Protein AF-A0A382GYU9-F1 (afdb_monomer)

Radius of gyration: 19.87 Å; Cα contacts (8 Å, |Δi|>4): 147; chains: 1; bounding box: 42×45×61 Å

Organism: NCBI:txid408172

Solvent-accessible surface area (backbone atoms only — not comparable to full-atom values): 10523 Å² total; per-residue (Å²): 134,87,75,78,91,79,77,82,59,95,44,60,69,52,44,54,52,55,45,68,70,45,92,45,65,64,56,27,42,53,53,35,54,54,51,37,52,53,45,49,54,52,48,60,70,45,68,85,66,77,59,75,67,53,58,57,45,48,52,44,40,54,48,32,57,54,49,36,47,73,69,70,46,78,67,99,53,64,49,95,60,89,87,66,54,42,62,66,59,41,58,72,48,42,59,61,31,46,78,70,72,39,40,68,60,50,46,51,52,53,56,76,37,49,39,74,53,68,85,73,88,85,87,65,88,81,79,52,40,32,19,50,34,70,67,59,52,54,24,47,43,53,4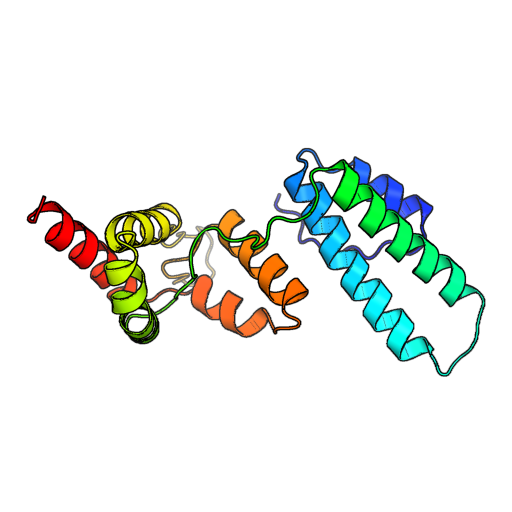2,20,60,73,69,75,44,80,47,66,66,59,49,54,39,37,48,47,24,49,68,70,33,56,53,47,46,54,48,54,52,51,61,58,57,79,75,110

Structure (mmCIF, N/CA/C/O backbone):
data_AF-A0A382GYU9-F1
#
_entry.id   AF-A0A382GYU9-F1
#
loop_
_atom_site.group_PDB
_atom_site.id
_atom_site.type_symbol
_atom_site.label_atom_id
_atom_site.label_alt_id
_atom_site.label_comp_id
_atom_site.label_asym_id
_atom_site.label_entity_id
_atom_site.label_seq_id
_atom_site.pdbx_PDB_ins_code
_atom_site.Cartn_x
_atom_site.Cartn_y
_atom_site.Cartn_z
_atom_site.occupancy
_atom_site.B_iso_or_equiv
_atom_site.auth_seq_id
_atom_site.auth_comp_id
_atom_site.auth_asym_id
_atom_site.auth_atom_id
_atom_site.pdbx_PDB_model_num
ATOM 1 N N . MET A 1 1 ? 14.841 15.258 3.255 1.00 31.06 1 MET A N 1
ATOM 2 C CA . MET A 1 1 ? 14.707 15.435 1.790 1.00 31.06 1 MET A CA 1
ATOM 3 C C . MET A 1 1 ? 14.093 14.170 1.210 1.00 31.06 1 MET A C 1
ATOM 5 O O . MET A 1 1 ? 14.824 13.254 0.847 1.00 31.06 1 MET A O 1
ATOM 9 N N . ASN A 1 2 ? 12.762 14.112 1.160 1.00 33.41 2 ASN A N 1
ATOM 10 C CA . ASN A 1 2 ? 12.044 13.095 0.397 1.00 33.41 2 ASN A CA 1
ATOM 11 C C . ASN A 1 2 ? 12.211 13.447 -1.084 1.00 33.41 2 ASN A C 1
ATOM 13 O O . ASN A 1 2 ? 11.670 14.442 -1.563 1.00 33.41 2 ASN A O 1
ATOM 17 N N . LYS A 1 3 ? 13.054 12.696 -1.797 1.00 36.19 3 LYS A N 1
ATOM 18 C CA . LYS A 1 3 ? 13.158 12.823 -3.251 1.00 36.19 3 LYS A CA 1
ATOM 19 C C . LYS A 1 3 ? 11.889 12.223 -3.845 1.00 36.19 3 LYS A C 1
ATOM 21 O O . LYS A 1 3 ? 11.726 11.010 -3.823 1.00 36.19 3 LYS A O 1
ATOM 26 N N . SER A 1 4 ? 11.015 13.082 -4.363 1.00 41.16 4 SER A N 1
ATOM 27 C CA . SER A 1 4 ? 9.943 12.697 -5.283 1.00 41.16 4 SER A CA 1
ATOM 28 C C . SER A 1 4 ? 10.511 11.767 -6.361 1.00 41.16 4 SER A C 1
ATOM 30 O O . SER A 1 4 ? 11.391 12.166 -7.127 1.00 41.16 4 SER A O 1
ATOM 32 N N . LEU A 1 5 ? 10.046 10.516 -6.372 1.00 41.28 5 LEU A N 1
ATOM 33 C CA . LEU A 1 5 ? 10.458 9.434 -7.270 1.00 41.28 5 LEU A CA 1
ATOM 34 C C . LEU A 1 5 ? 9.883 9.630 -8.682 1.00 41.28 5 LEU A C 1
ATOM 36 O O . LEU A 1 5 ? 9.080 8.845 -9.166 1.00 41.28 5 LEU A O 1
ATOM 40 N N . THR A 1 6 ? 10.301 10.687 -9.368 1.00 38.19 6 THR A N 1
ATOM 41 C CA . THR A 1 6 ? 10.031 10.861 -10.802 1.00 38.19 6 THR A CA 1
ATOM 42 C C . THR A 1 6 ? 11.355 11.035 -11.532 1.00 38.19 6 THR A C 1
ATOM 44 O O . THR A 1 6 ? 11.697 12.127 -11.978 1.00 38.19 6 THR A O 1
ATOM 47 N N . PHE A 1 7 ? 12.142 9.960 -11.599 1.00 43.81 7 PHE A N 1
ATOM 48 C CA . PHE A 1 7 ? 13.308 9.878 -12.476 1.00 43.81 7 PHE A CA 1
ATOM 49 C C . PHE A 1 7 ? 13.192 8.617 -13.329 1.00 43.81 7 PHE A C 1
ATOM 51 O O . PHE A 1 7 ? 13.435 7.516 -12.836 1.00 43.81 7 PHE A O 1
ATOM 58 N N . ILE A 1 8 ? 12.814 8.801 -14.596 1.00 51.53 8 ILE A N 1
ATOM 59 C CA . ILE A 1 8 ? 12.827 7.746 -15.609 1.00 51.53 8 ILE A CA 1
ATOM 60 C C . ILE A 1 8 ? 14.273 7.636 -16.117 1.00 51.53 8 ILE A C 1
ATOM 62 O O . ILE A 1 8 ? 14.803 8.614 -16.652 1.00 51.53 8 ILE A O 1
ATOM 66 N N . PRO A 1 9 ? 14.958 6.497 -15.939 1.00 53.81 9 PRO A N 1
ATOM 67 C CA . PRO A 1 9 ? 16.295 6.310 -16.477 1.00 53.81 9 PRO A CA 1
ATOM 68 C C . PRO A 1 9 ? 16.232 6.185 -18.004 1.00 53.81 9 PRO A C 1
ATOM 70 O O . PRO A 1 9 ? 15.604 5.281 -18.542 1.00 53.81 9 PRO A O 1
ATOM 73 N N . LEU A 1 10 ? 16.932 7.083 -18.702 1.00 63.12 10 LEU A N 1
ATOM 74 C CA . LEU A 1 10 ? 16.979 7.154 -20.171 1.00 63.12 10 LEU A CA 1
ATOM 75 C C . LEU A 1 10 ? 17.699 5.955 -20.830 1.00 63.12 10 LEU A C 1
ATOM 77 O O . LEU A 1 10 ? 17.657 5.814 -22.049 1.00 63.12 10 LEU A O 1
ATOM 81 N N . ASN A 1 11 ? 18.398 5.112 -20.056 1.00 76.19 11 ASN A N 1
ATOM 82 C CA . ASN A 1 11 ? 19.074 3.906 -20.541 1.00 76.19 11 ASN A CA 1
ATOM 83 C C . ASN A 1 11 ? 19.199 2.819 -19.444 1.00 76.19 11 ASN A C 1
ATOM 85 O O . ASN A 1 11 ? 19.117 3.096 -18.245 1.00 76.19 11 ASN A O 1
ATOM 89 N N . LEU A 1 12 ? 19.448 1.569 -19.860 1.00 83.50 12 LEU A N 1
ATOM 90 C CA . LEU A 1 12 ? 19.553 0.397 -18.975 1.00 83.50 12 LEU A CA 1
ATOM 91 C C . LEU A 1 12 ? 20.665 0.513 -17.917 1.00 83.50 12 LEU A C 1
ATOM 93 O O . LEU A 1 12 ? 20.518 -0.001 -16.806 1.00 83.50 12 LEU A O 1
ATOM 97 N N . ALA A 1 13 ? 21.790 1.154 -18.247 1.00 86.69 13 ALA A N 1
ATOM 98 C CA . ALA A 1 13 ? 22.911 1.289 -17.319 1.00 86.69 13 ALA A CA 1
ATOM 99 C C . ALA A 1 13 ? 22.552 2.212 -16.148 1.00 86.69 13 ALA A C 1
ATOM 101 O O . ALA A 1 13 ? 22.817 1.871 -14.992 1.00 86.69 13 ALA A O 1
ATOM 102 N N . ASP A 1 14 ? 21.881 3.326 -16.438 1.00 85.56 14 ASP A N 1
ATOM 103 C CA . ASP A 1 14 ? 21.352 4.224 -15.420 1.00 85.56 14 ASP A CA 1
ATOM 104 C C . ASP A 1 14 ? 20.283 3.522 -14.585 1.00 85.56 14 ASP A C 1
ATOM 106 O O . ASP A 1 14 ? 20.348 3.586 -13.360 1.00 85.56 14 ASP A O 1
ATOM 110 N N . PHE A 1 15 ? 19.368 2.763 -15.197 1.00 87.31 15 PHE A N 1
ATOM 111 C CA . PHE A 1 15 ? 18.333 2.034 -14.453 1.00 87.31 15 PHE A CA 1
ATOM 112 C C . PHE A 1 15 ? 18.925 1.068 -13.415 1.00 87.31 15 PHE A C 1
ATOM 114 O O . PHE A 1 15 ? 18.537 1.075 -12.241 1.00 87.31 15 PHE A O 1
ATOM 121 N N . LYS A 1 16 ? 19.942 0.297 -13.821 1.00 90.38 16 LYS A N 1
ATOM 122 C CA . LYS A 1 16 ? 20.704 -0.590 -12.928 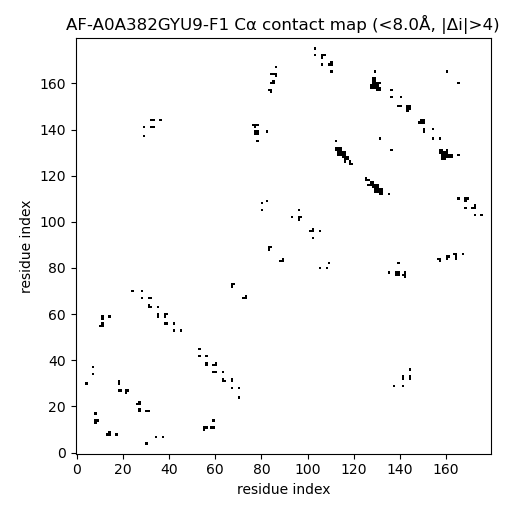1.00 90.38 16 LYS A CA 1
ATOM 123 C C . LYS A 1 16 ? 21.405 0.191 -11.820 1.00 90.38 16 LYS A C 1
ATOM 125 O O . LYS A 1 16 ? 21.315 -0.175 -10.649 1.00 90.38 16 LYS A O 1
ATOM 130 N N . LYS A 1 17 ? 22.084 1.283 -12.181 1.00 89.88 17 LYS A N 1
ATOM 131 C CA . LYS A 1 17 ? 22.814 2.131 -11.235 1.00 89.88 17 LYS A CA 1
ATOM 132 C C . LYS A 1 17 ? 21.876 2.728 -10.189 1.00 89.88 17 LYS A C 1
ATOM 134 O O . LYS A 1 17 ? 22.170 2.621 -9.004 1.00 89.88 17 LYS A O 1
ATOM 139 N N . TYR A 1 18 ? 20.757 3.320 -10.604 1.00 87.94 18 TYR A N 1
ATOM 140 C CA . TYR A 1 18 ? 19.786 3.932 -9.697 1.00 87.94 18 TYR A CA 1
ATOM 141 C C . TYR A 1 18 ? 19.168 2.912 -8.752 1.00 87.94 18 TYR A C 1
ATOM 143 O O . TYR A 1 18 ? 19.122 3.175 -7.552 1.00 87.94 18 TYR A O 1
ATOM 151 N N . THR A 1 19 ? 18.809 1.728 -9.252 1.00 87.44 19 THR A N 1
ATOM 152 C CA . THR A 1 19 ? 18.320 0.627 -8.408 1.00 87.44 19 THR A CA 1
ATOM 153 C C . THR A 1 19 ? 19.289 0.345 -7.254 1.00 87.44 19 THR A C 1
ATOM 155 O O . THR A 1 19 ? 18.882 0.230 -6.105 1.00 87.44 19 THR A O 1
ATOM 158 N N . GLN A 1 20 ? 20.597 0.341 -7.513 1.00 87.62 20 GLN A N 1
ATOM 159 C CA . GLN A 1 20 ? 21.613 0.083 -6.486 1.00 87.62 20 GLN A CA 1
ATOM 160 C C . GLN A 1 20 ? 21.835 1.243 -5.499 1.00 87.62 20 GLN A C 1
ATOM 162 O O . GLN A 1 20 ? 22.486 1.044 -4.475 1.00 87.62 20 GLN A O 1
ATOM 167 N N . THR A 1 21 ? 21.316 2.448 -5.770 1.00 90.88 21 THR A N 1
ATOM 168 C CA . THR A 1 21 ? 21.471 3.602 -4.860 1.00 90.88 21 THR A CA 1
ATOM 169 C C . THR A 1 21 ? 20.506 3.594 -3.676 1.00 90.88 21 THR A C 1
ATOM 171 O O . THR A 1 21 ? 20.761 4.275 -2.680 1.00 90.88 21 THR A O 1
ATOM 174 N N . PHE A 1 22 ? 19.410 2.840 -3.768 1.00 87.88 22 PHE A N 1
ATOM 175 C CA . PHE A 1 22 ? 18.418 2.739 -2.703 1.00 87.88 22 PHE A CA 1
ATOM 176 C C . PHE A 1 22 ? 18.927 1.877 -1.547 1.00 87.88 22 PHE A C 1
ATOM 178 O O . PHE A 1 22 ? 19.625 0.881 -1.755 1.00 87.88 22 PHE A O 1
ATOM 185 N N . ARG A 1 23 ? 18.592 2.279 -0.316 1.00 88.25 23 ARG A N 1
ATOM 186 C CA . ARG A 1 23 ? 19.169 1.701 0.908 1.00 88.25 23 ARG A CA 1
ATOM 187 C C . ARG A 1 23 ? 18.450 0.434 1.335 1.00 88.25 23 ARG A C 1
ATOM 189 O O . ARG A 1 23 ? 19.075 -0.470 1.886 1.00 88.25 23 ARG A O 1
ATOM 196 N N . THR A 1 24 ? 17.142 0.387 1.123 1.00 87.88 24 THR A N 1
ATOM 197 C CA . THR A 1 24 ? 16.297 -0.729 1.536 1.00 87.88 24 THR A CA 1
ATOM 198 C C . THR A 1 24 ? 15.821 -1.528 0.332 1.00 87.88 24 THR A C 1
ATOM 200 O O . THR A 1 24 ? 15.626 -0.995 -0.758 1.00 87.88 24 THR A O 1
ATOM 203 N N . LYS A 1 25 ? 15.569 -2.824 0.546 1.00 89.12 25 LYS A N 1
ATOM 204 C CA . LYS A 1 25 ? 14.972 -3.689 -0.480 1.00 89.12 25 LYS A CA 1
ATOM 205 C C . LYS A 1 25 ? 13.614 -3.166 -0.954 1.00 89.12 25 LYS A C 1
ATOM 207 O O . LYS A 1 25 ? 13.297 -3.300 -2.127 1.00 89.12 25 LYS A O 1
ATOM 212 N N . LEU A 1 26 ? 12.830 -2.573 -0.050 1.00 85.00 26 LEU A N 1
ATOM 213 C CA . LEU A 1 26 ? 11.523 -2.015 -0.384 1.00 85.00 26 LEU A CA 1
ATOM 214 C C . LEU A 1 26 ? 11.658 -0.830 -1.344 1.00 85.00 26 LEU A C 1
ATOM 216 O O . LEU A 1 26 ? 11.023 -0.846 -2.385 1.00 85.00 26 LEU A O 1
ATOM 220 N N . GLU A 1 27 ? 12.536 0.133 -1.055 1.00 87.69 27 GLU A N 1
ATOM 221 C CA . GLU A 1 27 ? 12.794 1.268 -1.957 1.00 87.69 27 GLU A CA 1
ATOM 222 C C . GLU A 1 27 ? 13.296 0.805 -3.337 1.00 87.69 27 GLU A C 1
ATOM 224 O O . GLU A 1 27 ? 12.910 1.355 -4.367 1.00 87.69 27 GLU A O 1
ATOM 229 N N . GLN A 1 28 ? 14.142 -0.233 -3.371 1.00 90.94 28 GLN A N 1
ATOM 230 C CA . GLN A 1 28 ? 14.604 -0.840 -4.624 1.00 90.94 28 GLN A CA 1
ATOM 231 C C . GLN A 1 28 ? 13.436 -1.426 -5.421 1.00 90.94 28 GLN A C 1
ATOM 233 O O . GLN A 1 28 ? 13.315 -1.175 -6.616 1.00 90.94 28 GLN A O 1
ATOM 238 N N . ILE A 1 29 ? 12.567 -2.189 -4.759 1.00 89.81 29 ILE A N 1
ATOM 239 C CA . ILE A 1 29 ? 11.387 -2.792 -5.377 1.00 89.81 29 ILE A CA 1
ATOM 240 C C . ILE A 1 29 ? 10.403 -1.717 -5.853 1.00 89.81 29 ILE A C 1
ATOM 242 O O . ILE A 1 29 ? 9.942 -1.805 -6.987 1.00 89.81 29 ILE A O 1
ATOM 246 N N . GLU A 1 30 ? 10.121 -0.700 -5.035 1.00 89.06 30 GLU A N 1
ATOM 247 C CA . GLU A 1 30 ? 9.257 0.435 -5.385 1.00 89.06 30 GLU A CA 1
ATOM 248 C C . GLU A 1 30 ? 9.733 1.085 -6.690 1.00 89.06 30 GLU A C 1
ATOM 250 O O . GLU A 1 30 ? 8.978 1.197 -7.658 1.00 89.06 30 GLU A O 1
ATOM 255 N N . TYR A 1 31 ? 11.024 1.417 -6.757 1.00 89.81 31 TYR A N 1
ATOM 256 C CA . TYR A 1 31 ? 11.630 1.999 -7.948 1.00 89.81 31 TYR A CA 1
ATOM 257 C C . TYR A 1 31 ? 11.521 1.089 -9.179 1.00 89.81 31 TYR A C 1
ATOM 259 O O . TYR A 1 31 ? 11.169 1.558 -10.266 1.00 89.81 31 TYR A O 1
ATOM 267 N N . LEU A 1 32 ? 11.811 -0.206 -9.024 1.00 91.81 32 LEU A N 1
ATOM 268 C CA . LEU A 1 32 ? 11.760 -1.176 -10.117 1.00 91.81 32 LEU A CA 1
ATOM 269 C C . LEU A 1 32 ? 10.336 -1.377 -10.648 1.00 91.81 32 LEU A C 1
ATOM 271 O O . LEU A 1 32 ? 10.153 -1.409 -11.862 1.00 91.81 32 LEU A O 1
ATOM 275 N N . VAL A 1 33 ? 9.335 -1.494 -9.770 1.00 90.62 33 VAL A N 1
ATOM 276 C CA . VAL A 1 33 ? 7.926 -1.692 -10.153 1.00 90.62 33 VAL A CA 1
ATOM 277 C C . VAL A 1 33 ? 7.392 -0.477 -10.905 1.00 90.62 33 VAL A C 1
ATOM 279 O O . VAL A 1 33 ? 6.808 -0.635 -11.978 1.00 90.62 33 VAL A O 1
ATOM 282 N N . GLU A 1 34 ? 7.636 0.728 -10.390 1.00 89.06 34 GLU A N 1
ATOM 283 C CA . GLU A 1 34 ? 7.162 1.963 -11.020 1.00 89.06 34 GLU A CA 1
ATOM 284 C C . GLU A 1 34 ? 7.788 2.180 -12.399 1.00 89.06 34 GLU A C 1
ATOM 286 O O . GLU A 1 34 ? 7.077 2.418 -13.375 1.00 89.06 34 GLU A O 1
ATOM 291 N N . ASN A 1 35 ? 9.112 2.046 -12.509 1.00 89.12 35 ASN A N 1
ATOM 292 C CA . ASN A 1 35 ? 9.791 2.252 -13.787 1.00 89.12 35 ASN A CA 1
ATOM 293 C C . ASN A 1 35 ? 9.476 1.141 -14.788 1.00 89.12 35 ASN A C 1
ATOM 295 O O . ASN A 1 35 ? 9.362 1.423 -15.979 1.00 89.12 35 ASN A O 1
ATOM 299 N N . LYS A 1 36 ? 9.269 -0.100 -14.329 1.00 90.81 36 LYS A N 1
ATOM 300 C CA . LYS A 1 36 ? 8.802 -1.179 -15.205 1.00 90.81 36 LYS A CA 1
ATOM 301 C C . LYS A 1 36 ? 7.463 -0.822 -15.851 1.00 90.81 36 LYS A C 1
ATOM 303 O O . LYS A 1 36 ? 7.336 -0.992 -17.059 1.00 90.81 36 LYS A O 1
ATOM 308 N N . LEU A 1 37 ? 6.504 -0.289 -15.085 1.00 89.38 37 LEU A N 1
ATOM 309 C CA . LEU A 1 37 ? 5.206 0.132 -15.625 1.00 89.38 37 LEU A CA 1
ATOM 310 C C . LEU A 1 37 ? 5.360 1.239 -16.678 1.00 89.38 37 LEU A C 1
ATOM 312 O O . LEU A 1 37 ? 4.756 1.157 -17.744 1.00 89.38 37 LEU A O 1
ATOM 316 N N . VAL A 1 38 ? 6.181 2.257 -16.403 1.00 87.88 38 VAL A N 1
ATOM 317 C CA . VAL A 1 38 ? 6.450 3.346 -17.360 1.00 87.88 38 VAL A CA 1
ATOM 318 C C . VAL A 1 38 ? 7.006 2.785 -18.670 1.00 87.88 38 VAL A C 1
ATOM 320 O O . VAL A 1 38 ? 6.463 3.067 -19.736 1.00 87.88 38 VAL A O 1
ATOM 323 N N . VAL A 1 39 ? 8.034 1.936 -18.588 1.00 88.25 39 VAL A N 1
ATOM 324 C CA . VAL A 1 39 ? 8.664 1.317 -19.764 1.00 88.25 39 VAL A CA 1
ATOM 325 C C . VAL A 1 39 ? 7.675 0.432 -20.528 1.00 88.25 39 VAL A C 1
ATOM 327 O O . VAL A 1 39 ? 7.662 0.443 -21.757 1.00 88.25 39 VAL A O 1
ATOM 330 N N . GLN A 1 40 ? 6.817 -0.313 -19.826 1.00 88.00 40 GLN A N 1
ATOM 331 C CA . GLN A 1 40 ? 5.765 -1.116 -20.452 1.00 88.00 40 GLN A CA 1
ATOM 332 C C . GLN A 1 40 ? 4.762 -0.236 -21.208 1.00 88.00 40 GLN A C 1
ATOM 334 O O . GLN A 1 40 ? 4.488 -0.514 -22.372 1.00 88.00 40 GLN A O 1
ATOM 339 N N . ASN A 1 41 ? 4.284 0.854 -20.605 1.00 86.56 41 ASN A N 1
ATOM 340 C CA . ASN A 1 41 ? 3.370 1.793 -21.262 1.00 86.56 41 ASN A CA 1
ATOM 341 C C . ASN A 1 41 ? 4.001 2.428 -22.513 1.00 86.56 41 ASN A C 1
ATOM 343 O O . ASN A 1 41 ? 3.347 2.530 -23.552 1.00 86.56 41 ASN A O 1
ATOM 347 N N . GLU A 1 42 ? 5.278 2.815 -22.444 1.00 85.50 42 GLU A N 1
ATOM 348 C CA . GLU A 1 42 ? 6.018 3.331 -23.602 1.00 85.50 42 GLU A CA 1
ATOM 349 C C . GLU A 1 42 ? 6.166 2.274 -24.706 1.00 85.50 42 GLU A C 1
ATOM 351 O O . GLU A 1 42 ? 5.936 2.570 -25.881 1.00 85.50 42 GLU A O 1
ATOM 356 N N . LEU A 1 43 ? 6.484 1.024 -24.348 1.00 85.19 43 LEU A N 1
ATOM 357 C CA . LEU A 1 43 ? 6.524 -0.096 -25.291 1.00 85.19 43 LEU A CA 1
ATOM 358 C C . LEU A 1 43 ? 5.181 -0.285 -26.000 1.00 85.19 43 LEU A C 1
ATOM 360 O O . LEU A 1 43 ? 5.164 -0.510 -27.211 1.00 85.19 43 LEU A O 1
ATOM 364 N N . GLU A 1 44 ? 4.062 -0.182 -25.280 1.00 84.38 44 GLU A N 1
ATOM 365 C CA . GLU A 1 44 ? 2.727 -0.305 -25.866 1.00 84.38 44 GLU A CA 1
ATOM 366 C C . GLU A 1 44 ? 2.413 0.809 -26.861 1.00 84.38 44 GLU A C 1
ATOM 368 O O . GLU A 1 44 ? 1.910 0.524 -27.950 1.00 84.38 44 GLU A O 1
ATOM 373 N N . GLN A 1 45 ? 2.769 2.052 -26.535 1.00 80.31 45 GLN A N 1
ATOM 374 C CA . GLN A 1 45 ? 2.620 3.191 -27.446 1.00 80.31 45 GLN A CA 1
ATOM 375 C C . GLN A 1 45 ? 3.510 3.043 -28.693 1.00 80.31 45 GLN A C 1
ATOM 377 O O . GLN A 1 45 ? 3.093 3.366 -29.808 1.00 80.31 45 GLN A O 1
ATOM 382 N N . ASN A 1 46 ? 4.708 2.473 -28.530 1.00 76.69 46 ASN A N 1
ATOM 383 C CA . ASN A 1 46 ? 5.692 2.283 -29.596 1.00 76.69 46 ASN A CA 1
ATOM 384 C C . ASN A 1 46 ? 5.457 1.033 -30.467 1.00 76.69 46 ASN A C 1
ATOM 386 O O . ASN A 1 46 ? 6.188 0.841 -31.449 1.00 76.69 46 ASN A O 1
ATOM 390 N N . LYS A 1 47 ? 4.441 0.197 -30.179 1.00 67.38 47 LYS A N 1
ATOM 391 C CA . LYS A 1 47 ? 4.098 -1.009 -30.973 1.00 67.38 47 LYS A CA 1
ATOM 392 C C . LYS A 1 47 ? 3.913 -0.712 -32.471 1.00 67.38 47 LYS A C 1
ATOM 394 O O . LYS A 1 47 ? 4.151 -1.590 -33.294 1.00 67.38 47 LYS A O 1
ATOM 399 N N . ASN A 1 48 ? 3.575 0.528 -32.831 1.00 61.34 48 ASN A N 1
ATOM 400 C CA . ASN A 1 48 ? 3.338 0.952 -34.215 1.00 61.34 48 ASN A CA 1
ATOM 401 C C . ASN A 1 48 ? 4.573 1.531 -34.940 1.00 61.34 48 ASN A C 1
ATOM 403 O O . ASN A 1 48 ? 4.461 1.890 -36.109 1.00 61.34 48 ASN A O 1
ATOM 407 N N . ILE A 1 49 ? 5.730 1.661 -34.273 1.00 61.50 49 ILE A N 1
ATOM 408 C CA . ILE A 1 49 ? 6.872 2.460 -34.773 1.00 61.50 49 ILE A CA 1
ATOM 409 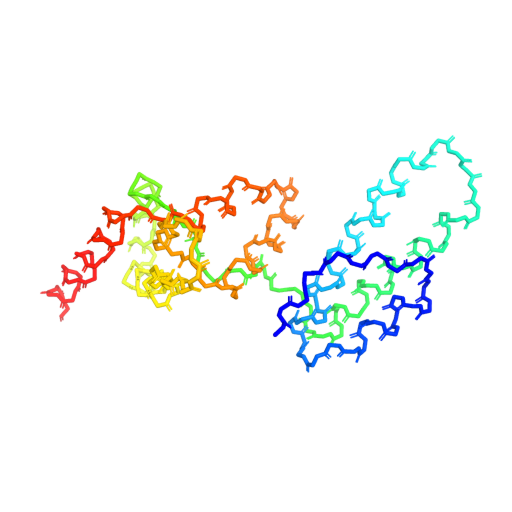C C . ILE A 1 49 ? 8.117 1.601 -35.085 1.00 61.50 49 ILE A C 1
ATOM 411 O O . ILE A 1 49 ? 8.976 2.037 -35.843 1.00 61.50 49 ILE A O 1
ATOM 415 N N . GLY A 1 50 ? 8.193 0.358 -34.585 1.00 51.66 50 GLY A N 1
ATOM 416 C CA . GLY A 1 50 ? 9.157 -0.668 -35.022 1.00 51.66 50 GLY A CA 1
ATOM 417 C C . GLY A 1 50 ? 10.629 -0.224 -35.058 1.00 51.66 50 GLY A C 1
ATOM 418 O O . GLY A 1 50 ? 11.185 -0.028 -36.135 1.00 51.66 50 GLY A O 1
ATOM 419 N N . GLY A 1 51 ? 11.286 -0.094 -33.898 1.00 60.12 51 GLY A N 1
ATOM 420 C CA . GLY A 1 51 ? 12.698 0.315 -33.823 1.00 60.12 51 GLY A CA 1
ATOM 421 C C . GLY A 1 51 ? 13.502 -0.337 -32.690 1.00 60.12 51 GLY A C 1
ATOM 422 O O . GLY A 1 51 ? 12.938 -0.897 -31.752 1.00 60.12 51 GLY A O 1
ATOM 423 N N . ASN A 1 52 ? 14.838 -0.220 -32.763 1.00 61.50 52 ASN A N 1
ATOM 424 C CA . ASN A 1 52 ? 15.815 -0.796 -31.816 1.00 61.50 52 ASN A CA 1
ATOM 425 C C . ASN A 1 52 ? 15.610 -0.375 -30.348 1.00 61.50 52 ASN A C 1
ATOM 427 O O . ASN A 1 52 ? 16.011 -1.103 -29.442 1.00 61.50 52 ASN A O 1
ATOM 431 N N . ASN A 1 53 ? 14.961 0.765 -30.099 1.00 67.88 53 ASN A N 1
ATOM 432 C CA . ASN A 1 53 ? 14.653 1.236 -28.745 1.00 67.88 53 ASN A CA 1
ATOM 433 C C . ASN A 1 53 ? 13.741 0.260 -27.983 1.00 67.88 53 ASN A C 1
ATOM 435 O O . ASN A 1 53 ? 13.877 0.125 -26.769 1.00 67.88 53 ASN A O 1
ATOM 439 N N . ASN A 1 54 ? 12.890 -0.492 -28.691 1.00 76.50 54 ASN A N 1
ATOM 440 C CA . ASN A 1 54 ? 12.015 -1.486 -28.070 1.00 76.50 54 ASN A CA 1
ATOM 441 C C . ASN A 1 54 ? 12.815 -2.653 -27.468 1.00 76.50 54 ASN A C 1
ATOM 443 O O . ASN A 1 54 ? 12.430 -3.173 -26.428 1.00 76.50 54 ASN A O 1
ATOM 447 N N . ALA A 1 55 ? 13.945 -3.044 -28.072 1.00 82.06 55 ALA A N 1
ATOM 448 C CA . ALA A 1 55 ? 14.790 -4.114 -27.536 1.00 82.06 55 ALA A CA 1
ATOM 449 C C . ALA A 1 55 ? 15.420 -3.716 -26.190 1.00 82.06 55 ALA A C 1
ATOM 451 O O . ALA A 1 55 ? 15.356 -4.478 -25.232 1.00 82.06 55 ALA A O 1
ATOM 452 N N . LEU A 1 56 ? 15.944 -2.489 -26.087 1.00 83.00 56 LEU A N 1
ATOM 453 C CA . LEU A 1 56 ? 16.500 -1.964 -24.834 1.00 83.00 56 LEU A CA 1
ATOM 454 C C . LEU A 1 56 ? 15.436 -1.824 -23.737 1.00 83.00 56 LEU A C 1
ATOM 456 O O . LEU A 1 56 ? 15.698 -2.138 -22.579 1.00 83.00 56 LEU A O 1
ATOM 460 N N . MET A 1 57 ? 14.231 -1.378 -24.094 1.00 85.31 57 MET A N 1
ATOM 461 C CA . MET A 1 57 ? 13.105 -1.294 -23.160 1.00 85.31 57 MET A CA 1
ATOM 462 C C . MET A 1 57 ? 12.683 -2.679 -22.647 1.00 85.31 57 MET A C 1
ATOM 464 O O . MET A 1 57 ? 12.444 -2.838 -21.452 1.00 85.31 57 MET A O 1
ATOM 468 N N . LEU A 1 58 ? 12.655 -3.700 -23.511 1.00 88.38 58 LEU A N 1
ATOM 469 C CA . LEU A 1 58 ? 12.406 -5.084 -23.092 1.00 88.38 58 LEU A CA 1
ATOM 470 C C . LEU A 1 58 ? 13.491 -5.586 -22.126 1.00 88.38 58 LEU A C 1
ATOM 472 O O . LEU A 1 58 ? 13.158 -6.143 -21.084 1.00 88.38 58 LEU A O 1
ATOM 476 N N . GLU A 1 59 ? 14.769 -5.297 -22.390 1.00 90.62 59 GLU A N 1
ATOM 477 C CA . GLU A 1 59 ? 15.858 -5.633 -21.459 1.00 90.62 59 GLU A CA 1
ATOM 478 C C . GLU A 1 59 ? 15.712 -4.939 -20.091 1.00 90.62 59 GLU A C 1
ATOM 480 O O . GLU A 1 59 ? 16.091 -5.504 -19.060 1.00 90.62 59 GLU A O 1
ATOM 485 N N . MET A 1 60 ? 15.170 -3.716 -20.051 1.00 90.94 60 MET A N 1
ATOM 486 C CA . MET A 1 60 ? 14.870 -3.020 -18.795 1.00 90.94 60 MET A CA 1
ATOM 487 C C . MET A 1 60 ? 13.747 -3.718 -18.023 1.00 90.94 60 MET A C 1
ATOM 489 O O . MET A 1 60 ? 13.876 -3.899 -16.811 1.00 90.94 60 MET A O 1
ATOM 493 N N . VAL A 1 61 ? 12.684 -4.150 -18.708 1.00 91.75 61 VAL A N 1
ATOM 494 C CA . VAL A 1 61 ? 11.601 -4.937 -18.097 1.00 91.75 61 VAL A CA 1
ATOM 495 C C . VAL A 1 61 ? 12.153 -6.245 -17.526 1.00 91.75 61 VAL A C 1
ATOM 497 O O . VAL A 1 61 ? 11.958 -6.512 -16.338 1.00 91.75 61 VAL A O 1
ATOM 500 N N . ASP A 1 62 ? 12.930 -6.993 -18.312 1.00 93.44 62 ASP A N 1
ATOM 501 C CA . ASP A 1 62 ? 13.550 -8.252 -17.883 1.00 93.44 62 ASP A CA 1
ATOM 502 C C . ASP A 1 62 ? 14.476 -8.055 -16.677 1.00 93.44 62 ASP A C 1
ATOM 504 O O . ASP A 1 62 ? 14.486 -8.858 -15.737 1.00 93.44 62 ASP A O 1
ATOM 508 N N . TYR A 1 63 ? 15.270 -6.979 -16.673 1.00 93.75 63 TYR A N 1
ATOM 509 C CA . TYR A 1 63 ? 16.107 -6.633 -15.529 1.00 93.75 63 TYR A CA 1
ATOM 510 C C . TYR A 1 63 ? 15.262 -6.386 -14.275 1.00 93.75 63 TYR A C 1
ATOM 512 O O . TYR A 1 63 ? 15.560 -6.965 -13.228 1.00 93.75 63 TYR A O 1
ATOM 520 N N . ALA A 1 64 ? 14.207 -5.573 -14.380 1.00 92.81 64 ALA A N 1
ATOM 521 C CA . ALA A 1 64 ? 13.354 -5.247 -13.244 1.00 92.81 64 ALA A CA 1
ATOM 522 C C . ALA A 1 64 ? 12.691 -6.492 -12.650 1.00 92.81 64 ALA A C 1
ATOM 524 O O . ALA A 1 64 ? 12.717 -6.680 -11.435 1.00 92.81 64 ALA A O 1
ATOM 525 N N . GLU A 1 65 ? 12.151 -7.380 -13.484 1.00 92.88 65 GLU A N 1
ATOM 526 C CA . GLU A 1 65 ? 11.498 -8.609 -13.022 1.00 92.88 65 GLU A CA 1
ATOM 527 C C . GLU A 1 65 ? 12.466 -9.555 -12.314 1.00 92.88 65 GLU A C 1
ATOM 529 O O . GLU A 1 65 ? 12.165 -10.074 -11.232 1.00 92.88 65 GLU A O 1
ATOM 534 N N . ASN A 1 66 ? 13.657 -9.735 -12.885 1.00 93.88 66 ASN A N 1
ATOM 535 C CA . ASN A 1 66 ? 14.692 -10.561 -12.279 1.00 93.88 66 ASN A CA 1
ATOM 536 C C . ASN A 1 66 ? 15.179 -9.981 -10.950 1.00 93.88 66 ASN A C 1
ATOM 538 O O . ASN A 1 66 ? 15.389 -10.729 -9.993 1.00 93.88 66 ASN A O 1
ATOM 542 N N . GLU A 1 67 ? 15.364 -8.666 -10.873 1.00 94.12 67 GLU A N 1
ATOM 543 C CA . GLU A 1 67 ? 15.876 -8.025 -9.667 1.00 94.12 67 GLU A CA 1
ATOM 544 C C . GLU A 1 67 ? 14.819 -7.989 -8.554 1.00 94.12 67 GLU A C 1
ATOM 546 O O . GLU A 1 67 ? 15.131 -8.362 -7.424 1.00 94.12 67 GLU A O 1
ATOM 551 N N . ILE A 1 68 ? 13.548 -7.706 -8.871 1.00 92.31 68 ILE A N 1
ATOM 552 C CA . ILE A 1 68 ? 12.428 -7.850 -7.922 1.00 92.31 68 ILE A CA 1
ATOM 553 C C . ILE A 1 68 ? 12.404 -9.273 -7.351 1.00 92.31 68 ILE A C 1
ATOM 555 O O . ILE A 1 68 ? 12.328 -9.454 -6.134 1.00 92.31 68 ILE A O 1
ATOM 559 N N . LYS A 1 69 ? 12.539 -10.300 -8.202 1.00 91.81 69 LYS A N 1
ATOM 560 C CA . LYS A 1 69 ? 12.574 -11.702 -7.759 1.00 91.81 69 LYS A CA 1
ATOM 561 C C . LYS A 1 69 ? 13.735 -11.982 -6.798 1.00 91.81 69 LYS A C 1
ATOM 563 O O . LYS A 1 69 ? 13.529 -12.651 -5.787 1.00 91.81 69 LYS A O 1
ATOM 568 N N . LYS A 1 70 ? 14.935 -11.453 -7.063 1.00 92.62 70 LYS A N 1
ATOM 569 C CA . LYS A 1 70 ? 16.100 -11.598 -6.165 1.00 92.62 70 LYS A CA 1
ATOM 570 C C . LYS A 1 70 ? 15.913 -10.891 -4.826 1.00 92.62 70 LYS A C 1
ATOM 572 O O . LYS A 1 70 ? 16.406 -11.373 -3.808 1.00 92.62 70 LYS A O 1
ATOM 577 N N . LEU A 1 71 ? 15.211 -9.761 -4.816 1.00 91.25 71 LEU A N 1
ATOM 578 C CA . LEU A 1 71 ? 14.981 -8.966 -3.609 1.00 91.25 71 LEU A CA 1
ATOM 579 C C . LEU A 1 71 ? 13.949 -9.587 -2.654 1.00 91.25 71 LEU A C 1
ATOM 581 O O . LEU A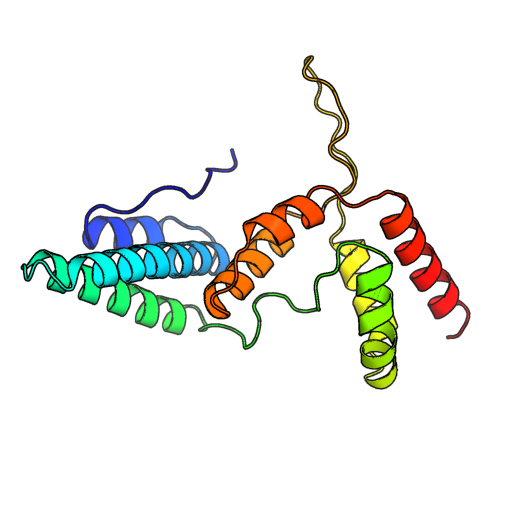 1 71 ? 13.791 -9.096 -1.536 1.00 91.25 71 LEU A O 1
ATOM 585 N N . GLY A 1 72 ? 13.336 -10.709 -3.035 1.00 86.06 72 GLY A N 1
ATOM 586 C CA . GLY A 1 72 ? 12.318 -11.414 -2.254 1.00 86.06 72 GLY A CA 1
ATOM 587 C C . GLY A 1 72 ? 11.002 -11.595 -3.005 1.00 86.06 72 GLY A C 1
ATOM 588 O O . GLY A 1 72 ? 10.067 -12.162 -2.449 1.00 86.06 72 GLY A O 1
ATOM 589 N N . GLY A 1 73 ? 10.936 -11.155 -4.264 1.00 77.38 73 GLY A N 1
ATOM 590 C CA . GLY A 1 73 ? 9.718 -11.184 -5.058 1.00 77.38 73 GLY A CA 1
ATOM 591 C C . GLY A 1 73 ? 8.689 -10.170 -4.572 1.00 77.38 73 GLY A C 1
ATOM 592 O O . GLY A 1 73 ? 8.970 -9.307 -3.740 1.00 77.38 73 GLY A O 1
ATOM 593 N N . LYS A 1 74 ? 7.485 -10.286 -5.127 1.00 72.56 74 LYS A N 1
ATOM 594 C CA . LYS A 1 74 ? 6.319 -9.544 -4.662 1.00 72.56 74 LYS A CA 1
ATOM 595 C C . LYS A 1 74 ? 5.503 -10.414 -3.699 1.00 72.56 74 LYS A C 1
ATOM 597 O O . LYS A 1 74 ? 5.346 -11.607 -3.978 1.00 72.56 74 LYS A O 1
ATOM 602 N N . PRO A 1 75 ? 5.001 -9.863 -2.585 1.00 65.75 75 PRO A N 1
ATOM 603 C CA . PRO A 1 75 ? 3.928 -10.510 -1.838 1.00 65.75 75 PRO A CA 1
ATOM 604 C C . PRO A 1 75 ? 2.656 -10.585 -2.704 1.00 65.75 75 PRO A C 1
ATOM 606 O O . PRO A 1 75 ? 2.560 -9.910 -3.723 1.00 65.75 75 PRO A O 1
ATOM 609 N N . GLU A 1 76 ? 1.669 -11.392 -2.301 1.00 78.75 76 GLU A N 1
ATOM 610 C CA . GLU A 1 76 ? 0.347 -11.424 -2.962 1.00 78.75 76 GLU A CA 1
ATOM 611 C C . GLU A 1 76 ? -0.346 -10.048 -2.937 1.00 78.75 76 GLU A C 1
ATOM 613 O O . GLU A 1 76 ? -1.118 -9.718 -3.831 1.00 78.75 76 GLU A O 1
ATOM 618 N N . LYS A 1 77 ? -0.033 -9.246 -1.914 1.00 82.12 77 LYS A N 1
ATOM 619 C CA . LYS A 1 77 ? -0.451 -7.855 -1.738 1.00 82.12 77 LYS A CA 1
ATOM 620 C C . LYS A 1 77 ? 0.648 -7.063 -1.038 1.00 82.12 77 LYS A C 1
ATOM 622 O O . LYS A 1 77 ? 1.262 -7.564 -0.089 1.00 82.12 77 LYS A O 1
ATOM 627 N N . TRP A 1 78 ? 0.908 -5.843 -1.493 1.00 88.25 78 TRP A N 1
ATOM 628 C CA . TRP A 1 78 ? 1.907 -4.951 -0.900 1.00 88.25 78 TRP A CA 1
ATOM 629 C C . TRP A 1 78 ? 1.435 -4.397 0.439 1.00 88.25 78 TRP A C 1
ATOM 631 O O . TRP A 1 78 ? 2.248 -4.247 1.358 1.00 88.25 78 TRP A O 1
ATOM 641 N N . ILE A 1 79 ? 0.135 -4.129 0.558 1.00 89.62 79 ILE A N 1
ATOM 642 C CA . ILE A 1 79 ? -0.538 -3.714 1.782 1.00 89.62 79 ILE A CA 1
ATOM 643 C C . ILE A 1 79 ? -1.087 -4.917 2.552 1.00 89.62 79 ILE A C 1
ATOM 645 O O . ILE A 1 79 ? -1.711 -5.829 2.010 1.00 89.62 79 ILE A O 1
ATOM 649 N N . GLU A 1 80 ? -0.872 -4.931 3.862 1.00 89.38 80 GLU A N 1
ATOM 650 C CA . GLU A 1 80 ? -1.250 -6.074 4.697 1.00 89.38 80 GLU A CA 1
ATOM 651 C C . GLU A 1 80 ? -2.766 -6.197 4.893 1.00 89.38 80 GLU A C 1
ATOM 653 O O . GLU A 1 80 ? -3.311 -7.303 4.974 1.00 89.38 80 GLU A O 1
ATOM 658 N N . TYR A 1 81 ? -3.458 -5.064 4.926 1.00 93.19 81 TYR A N 1
ATOM 659 C CA . TYR A 1 81 ? -4.882 -4.975 5.196 1.00 93.19 81 TYR A CA 1
ATOM 660 C C . TYR A 1 81 ? -5.587 -4.087 4.174 1.00 93.19 81 TYR A C 1
ATOM 662 O O . TYR A 1 81 ? -4.959 -3.192 3.613 1.00 93.19 81 TYR A O 1
ATOM 670 N N . PRO A 1 82 ? -6.894 -4.296 3.932 1.00 92.56 82 PRO A N 1
ATOM 671 C CA . PRO A 1 82 ? -7.648 -3.409 3.062 1.00 92.56 82 PRO A CA 1
ATOM 672 C C . PRO A 1 82 ? -7.558 -1.960 3.556 1.00 92.56 82 PRO A C 1
ATOM 674 O O . PRO A 1 82 ? -7.951 -1.664 4.686 1.00 92.56 82 PRO A O 1
ATOM 677 N N . LEU A 1 83 ? -7.068 -1.059 2.705 1.00 95.00 83 LEU A N 1
ATOM 678 C CA . LEU A 1 83 ? -7.082 0.375 2.981 1.00 95.00 83 LEU A CA 1
ATOM 679 C C . LEU A 1 83 ? -8.490 0.920 2.743 1.00 95.00 83 LEU A C 1
ATOM 681 O O . LEU A 1 83 ? -9.106 0.611 1.717 1.00 95.00 83 LEU A O 1
ATOM 685 N N . VAL A 1 84 ? -9.005 1.689 3.695 1.00 95.56 84 VAL A N 1
ATOM 686 C CA . VAL A 1 84 ? -10.291 2.395 3.611 1.00 95.56 84 VAL A CA 1
ATOM 687 C C . VAL A 1 84 ? -10.089 3.803 4.141 1.00 95.56 84 VAL A C 1
ATOM 689 O O . VAL A 1 84 ? -9.291 3.995 5.048 1.00 95.56 84 VAL A O 1
ATOM 692 N N . THR A 1 85 ? -10.782 4.776 3.567 1.00 94.81 85 THR A N 1
ATOM 693 C CA . THR A 1 85 ? -10.557 6.203 3.853 1.00 94.81 85 THR A CA 1
ATOM 694 C C . THR A 1 85 ? -11.776 6.881 4.471 1.00 94.81 85 THR A C 1
ATOM 696 O O . THR A 1 85 ? -11.713 8.042 4.854 1.00 94.81 85 THR A O 1
ATOM 699 N N . ASN A 1 86 ? -12.893 6.158 4.581 1.00 94.94 86 ASN A N 1
ATOM 700 C CA . ASN A 1 86 ? -14.159 6.676 5.075 1.00 94.94 86 ASN A CA 1
ATOM 701 C C . ASN A 1 86 ? -14.977 5.587 5.796 1.00 94.94 86 ASN A C 1
ATOM 703 O O . ASN A 1 86 ? -14.744 4.380 5.662 1.00 94.94 86 ASN A O 1
ATOM 707 N N . VAL A 1 87 ? -15.981 6.029 6.557 1.00 96.44 87 VAL A N 1
ATOM 708 C CA . VAL A 1 87 ? -16.857 5.158 7.361 1.00 96.44 87 VAL A CA 1
ATOM 709 C C . VAL A 1 87 ? -17.705 4.220 6.496 1.00 96.44 87 VAL A C 1
ATOM 711 O O . VAL A 1 87 ? -18.015 3.105 6.922 1.00 96.44 87 VAL A O 1
ATOM 714 N N . HIS A 1 88 ? -18.101 4.647 5.295 1.00 95.44 88 HIS A N 1
ATOM 715 C CA . HIS A 1 88 ? -18.916 3.824 4.405 1.00 95.44 88 HIS A CA 1
ATOM 716 C C . HIS A 1 88 ? -18.147 2.571 3.971 1.00 95.44 88 HIS A C 1
ATOM 718 O O . HIS A 1 88 ? -18.590 1.455 4.254 1.00 95.44 88 HIS A O 1
ATOM 724 N N . ASP A 1 89 ? -16.958 2.745 3.397 1.00 94.94 89 ASP A N 1
ATOM 725 C CA . ASP A 1 89 ? -16.110 1.647 2.928 1.00 94.94 89 ASP A CA 1
ATOM 726 C C . ASP A 1 89 ? -15.626 0.759 4.072 1.00 94.94 89 ASP A C 1
ATOM 728 O O . ASP A 1 89 ? -15.522 -0.465 3.922 1.00 94.94 89 ASP A O 1
ATOM 732 N N . PHE A 1 90 ? -15.377 1.354 5.244 1.00 96.75 90 PHE A N 1
ATOM 733 C CA . PHE A 1 90 ? -15.103 0.592 6.454 1.00 96.75 90 PHE A CA 1
ATOM 734 C C . PHE A 1 90 ? -16.249 -0.376 6.766 1.00 96.75 90 PHE A C 1
ATOM 736 O O . PHE A 1 90 ? -16.016 -1.576 6.911 1.00 96.75 90 PHE A O 1
ATOM 743 N N . ASN A 1 91 ? -17.491 0.115 6.819 1.00 95.25 91 ASN A N 1
ATOM 744 C CA . ASN A 1 91 ? -18.657 -0.711 7.138 1.00 95.25 91 ASN A CA 1
ATOM 745 C C . ASN A 1 91 ? -18.941 -1.776 6.073 1.00 95.25 91 ASN A C 1
ATOM 747 O O . ASN A 1 91 ? -19.346 -2.880 6.431 1.00 95.25 91 ASN A O 1
ATOM 751 N N . VAL A 1 92 ? -18.677 -1.488 4.793 1.00 96.38 92 VAL A N 1
ATOM 752 C CA . VAL A 1 92 ? -18.795 -2.477 3.706 1.00 96.38 92 VAL A CA 1
ATOM 753 C C . VAL A 1 92 ? -17.887 -3.685 3.953 1.00 96.38 92 VAL A C 1
ATOM 755 O O . VAL A 1 92 ? -18.296 -4.822 3.725 1.00 96.38 92 VAL A O 1
ATOM 758 N N . ARG A 1 93 ? -16.660 -3.465 4.441 1.00 95.00 93 ARG A N 1
ATOM 759 C CA . ARG A 1 93 ? -15.687 -4.544 4.693 1.00 95.00 93 ARG A CA 1
ATOM 760 C C . ARG A 1 93 ? -15.738 -5.111 6.109 1.00 95.00 93 ARG A C 1
ATOM 762 O O . ARG A 1 93 ? -15.223 -6.204 6.342 1.00 95.00 93 ARG A O 1
ATOM 769 N N . LYS A 1 94 ? -16.354 -4.392 7.047 1.00 94.50 94 LYS A N 1
ATOM 770 C CA . LYS A 1 94 ? -16.387 -4.724 8.474 1.00 94.50 94 LYS A CA 1
ATOM 771 C C . LYS A 1 94 ? -16.851 -6.149 8.744 1.00 94.50 94 LYS A C 1
ATOM 773 O O . LYS A 1 94 ? -16.186 -6.849 9.502 1.00 94.50 94 LYS A O 1
ATOM 778 N N . GLU A 1 95 ? -17.959 -6.571 8.138 1.00 92.56 95 GLU A N 1
ATOM 779 C CA . GLU A 1 95 ? -18.515 -7.904 8.398 1.00 92.56 95 GLU A CA 1
ATOM 780 C C . GLU A 1 95 ? -17.576 -9.010 7.900 1.00 92.56 95 GLU A C 1
ATOM 782 O O . GLU A 1 95 ? -17.291 -9.928 8.658 1.00 92.56 95 GLU A O 1
ATOM 787 N N . SER A 1 96 ? -16.955 -8.860 6.722 1.00 93.81 96 SER A N 1
ATOM 788 C CA . SER A 1 96 ? -15.932 -9.812 6.242 1.00 93.81 96 SER A CA 1
ATOM 789 C C . SER A 1 96 ? -14.758 -9.919 7.217 1.00 93.81 96 SER A C 1
ATOM 791 O O . SER A 1 96 ? -14.329 -11.009 7.582 1.00 93.81 96 SER A O 1
ATOM 793 N N . MET A 1 97 ? -14.257 -8.780 7.698 1.00 94.69 97 MET A N 1
ATOM 794 C CA . MET A 1 97 ? -13.130 -8.753 8.634 1.00 94.69 97 MET A CA 1
ATOM 795 C C . MET A 1 97 ? -13.498 -9.334 10.003 1.00 94.69 97 MET A C 1
ATOM 797 O O . MET A 1 97 ? -12.642 -9.884 10.699 1.00 94.69 97 MET A O 1
ATOM 801 N N . LYS A 1 98 ? -14.768 -9.223 10.399 1.00 92.19 98 LYS A N 1
ATOM 802 C CA . LYS A 1 98 ? -15.307 -9.838 11.611 1.00 92.19 98 LYS A CA 1
ATOM 803 C C . LYS A 1 98 ? -15.432 -11.351 11.461 1.00 92.19 98 LYS A C 1
ATOM 805 O O . LYS A 1 98 ? -14.987 -12.061 12.359 1.00 92.19 98 LYS A O 1
ATOM 810 N N . ASP A 1 99 ? -15.970 -11.825 10.342 1.00 93.50 99 ASP A N 1
ATOM 811 C CA . ASP A 1 99 ? -16.119 -13.251 10.036 1.00 93.50 9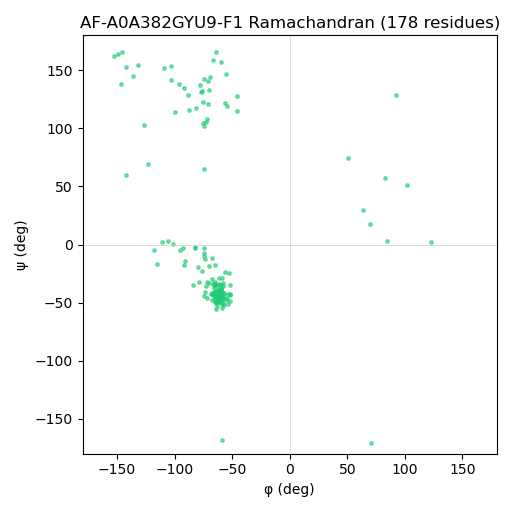9 ASP A CA 1
ATOM 812 C C . ASP A 1 99 ? -14.756 -13.957 9.957 1.00 93.50 99 ASP A C 1
ATOM 814 O O . ASP A 1 99 ? -14.606 -15.089 10.414 1.00 93.50 99 ASP A O 1
ATOM 818 N N . GLU A 1 100 ? -13.730 -13.257 9.467 1.00 93.81 100 GLU A N 1
ATOM 819 C CA . GLU A 1 100 ? -12.337 -13.722 9.469 1.00 93.81 100 GLU A CA 1
ATOM 820 C C . GLU A 1 100 ? -11.665 -13.672 10.855 1.00 93.81 100 GLU A C 1
ATOM 822 O O . GLU A 1 100 ? -10.534 -14.133 11.005 1.00 93.81 100 GLU A O 1
ATOM 827 N N . GLY A 1 101 ? -12.311 -13.096 11.875 1.00 93.31 101 GLY A N 1
ATOM 828 C CA . GLY A 1 101 ? -11.728 -12.909 13.209 1.00 93.31 101 GLY A CA 1
ATOM 829 C C . GLY A 1 101 ? -10.608 -11.860 13.262 1.00 93.31 101 GLY A C 1
ATOM 830 O O . GLY A 1 101 ? -9.839 -11.826 14.220 1.00 93.31 101 GLY A O 1
ATOM 831 N N . ARG A 1 102 ? -10.506 -10.992 12.248 1.00 95.06 102 ARG A N 1
ATOM 832 C CA . ARG A 1 102 ? -9.405 -10.028 12.055 1.00 95.06 102 ARG A CA 1
ATOM 833 C C . ARG A 1 102 ? -9.813 -8.572 12.247 1.00 95.06 102 ARG A C 1
ATOM 835 O O . ARG A 1 102 ? -8.979 -7.683 12.101 1.00 95.06 102 ARG A O 1
ATOM 842 N N . LEU A 1 103 ? -11.073 -8.302 12.597 1.00 95.31 103 LEU A N 1
ATOM 843 C CA . LEU A 1 103 ? -11.602 -6.940 12.729 1.00 95.31 103 LEU A CA 1
ATOM 844 C C . LEU A 1 103 ? -10.770 -6.070 13.682 1.00 95.31 103 LEU A C 1
ATOM 846 O O . LEU A 1 103 ? -10.416 -4.948 13.333 1.00 95.31 103 LEU A O 1
ATOM 850 N N . LEU A 1 104 ? -10.434 -6.578 14.872 1.00 94.81 104 LEU A N 1
ATOM 851 C CA . LEU A 1 104 ? -9.655 -5.811 15.848 1.00 94.81 104 LEU A CA 1
ATOM 852 C C . LEU A 1 104 ? -8.236 -5.518 15.347 1.00 94.81 104 LEU A C 1
ATOM 854 O O . LEU A 1 104 ? -7.734 -4.409 15.524 1.00 94.81 104 LEU A O 1
ATOM 858 N N . GLU A 1 105 ? -7.589 -6.507 14.735 1.00 95.88 105 GLU A N 1
ATOM 859 C CA . GLU A 1 105 ? -6.245 -6.357 14.178 1.00 95.88 105 GLU A CA 1
ATOM 860 C C . GLU A 1 105 ? -6.235 -5.342 13.033 1.00 95.88 105 GLU A C 1
ATOM 862 O O . GLU A 1 105 ? -5.377 -4.465 12.993 1.00 95.88 105 GLU A O 1
ATOM 867 N N . TRP A 1 106 ? -7.248 -5.389 12.171 1.00 97.12 106 TRP A N 1
ATOM 868 C CA . TRP A 1 106 ? -7.418 -4.439 11.082 1.00 97.12 106 TRP A CA 1
ATOM 869 C C . TRP A 1 106 ? -7.631 -3.008 11.571 1.00 97.12 106 TRP A C 1
ATOM 871 O O . TRP A 1 106 ? -6.956 -2.101 11.095 1.00 97.12 106 TRP A O 1
ATOM 881 N N . VAL A 1 107 ? -8.509 -2.795 12.558 1.00 97.00 107 VAL A N 1
ATOM 882 C CA . VAL A 1 107 ? -8.734 -1.462 13.147 1.00 97.00 107 VAL A CA 1
ATOM 883 C C . VAL A 1 107 ? -7.446 -0.916 13.768 1.00 97.00 107 VAL A C 1
ATOM 885 O O . VAL A 1 107 ? -7.098 0.241 13.535 1.00 97.00 107 VAL A O 1
ATOM 888 N N . LYS A 1 108 ? -6.702 -1.750 14.511 1.00 96.62 108 LYS A N 1
ATOM 889 C CA . LYS A 1 108 ? -5.390 -1.371 15.061 1.00 96.62 108 LYS A CA 1
ATOM 890 C C . LYS A 1 108 ? -4.404 -1.018 13.957 1.00 96.62 108 LYS A C 1
ATOM 892 O O . LYS A 1 108 ? -3.683 -0.036 14.083 1.00 96.62 108 LYS A O 1
ATOM 897 N N . TRP A 1 109 ? -4.371 -1.807 12.888 1.00 97.19 109 TRP A N 1
ATOM 898 C CA . TRP A 1 109 ? -3.501 -1.555 11.751 1.00 97.19 109 TRP A CA 1
ATOM 899 C C . TRP A 1 109 ? -3.834 -0.222 11.077 1.00 97.19 109 TRP A C 1
ATOM 901 O O . TRP A 1 109 ? -2.916 0.552 10.826 1.00 97.19 109 TRP A O 1
ATOM 911 N N . LEU A 1 110 ? -5.115 0.089 10.844 1.00 97.12 110 LEU A N 1
ATOM 912 C CA . LEU A 1 110 ? -5.521 1.374 10.267 1.00 97.12 110 LEU A CA 1
ATOM 913 C C . LEU A 1 110 ? -5.049 2.530 11.159 1.00 97.12 110 LEU A C 1
ATOM 915 O O . LEU A 1 110 ? -4.299 3.373 10.684 1.00 97.12 110 LEU A O 1
ATOM 919 N N . LEU A 1 111 ? -5.396 2.519 12.451 1.00 96.31 111 LEU A N 1
ATOM 920 C CA . LEU A 1 111 ? -5.028 3.583 13.397 1.00 96.31 111 LEU A CA 1
ATOM 921 C C . LEU A 1 111 ? -3.514 3.761 13.553 1.00 96.31 111 LEU A C 1
ATOM 923 O O . LEU A 1 111 ? -3.028 4.884 13.542 1.00 96.31 111 LEU A O 1
ATOM 927 N N . ASN A 1 112 ? -2.751 2.669 13.647 1.00 96.19 112 ASN A N 1
ATOM 928 C CA . ASN A 1 112 ? -1.290 2.730 13.776 1.00 96.19 112 ASN A CA 1
ATOM 929 C C . ASN A 1 112 ? -0.599 3.323 12.544 1.00 96.19 112 ASN A C 1
ATOM 931 O O . ASN A 1 112 ? 0.578 3.675 12.615 1.00 96.19 112 ASN A O 1
ATOM 935 N N . ASN A 1 113 ? -1.298 3.370 11.411 1.00 96.69 113 ASN A N 1
ATOM 936 C CA . ASN A 1 113 ? -0.785 3.951 10.186 1.00 96.69 113 ASN A CA 1
ATOM 937 C C . ASN A 1 113 ? -1.397 5.315 9.867 1.00 96.69 113 ASN A C 1
ATOM 939 O O . ASN A 1 113 ? -1.052 5.864 8.827 1.00 96.69 113 ASN A O 1
ATOM 943 N N . VAL A 1 114 ? -2.258 5.859 10.728 1.00 95.12 114 VAL A N 1
ATOM 944 C CA . VAL A 1 114 ? -2.763 7.225 10.610 1.00 95.12 114 VAL A CA 1
ATOM 945 C C . VAL A 1 114 ? -1.807 8.180 11.329 1.00 95.12 114 VAL A C 1
ATOM 947 O O . VAL A 1 114 ? -1.445 7.975 12.487 1.00 95.12 114 VAL A O 1
ATOM 950 N N . GLU A 1 115 ? -1.388 9.225 10.630 1.00 92.88 115 GLU A N 1
ATOM 951 C CA . GLU A 1 115 ? -0.578 10.327 11.129 1.00 92.88 115 GLU A CA 1
ATOM 952 C C . GLU A 1 115 ? -1.461 11.560 11.356 1.00 92.88 115 GLU A C 1
ATOM 954 O O . GLU A 1 115 ? -2.387 11.814 10.573 1.00 92.88 115 GLU A O 1
ATOM 959 N N . PRO A 1 116 ? -1.201 12.321 12.434 1.00 87.38 116 PRO A N 1
ATOM 960 C CA . PRO A 1 116 ? -1.945 13.533 12.719 1.00 87.38 116 PRO A CA 1
ATOM 961 C C . PRO A 1 116 ? -1.673 14.612 11.667 1.00 87.38 116 PRO A C 1
ATOM 963 O O . PRO A 1 116 ? -0.615 14.599 11.028 1.00 87.38 116 PRO A O 1
ATOM 966 N N . PRO A 1 117 ? -2.583 15.592 11.548 1.00 81.62 117 PRO A N 1
ATOM 967 C CA . PRO A 1 117 ? -2.345 16.809 10.788 1.00 81.62 117 PRO A CA 1
ATOM 968 C C . PRO A 1 117 ? -0.973 17.418 11.095 1.00 81.62 117 PRO A C 1
ATOM 970 O O . PRO A 1 117 ? -0.629 17.653 12.257 1.00 81.62 117 PRO A O 1
ATOM 973 N N . VAL A 1 118 ? -0.180 17.691 10.058 1.00 70.38 118 VAL A N 1
ATOM 974 C CA . VAL A 1 118 ? 1.107 18.381 10.213 1.00 70.38 118 VAL A CA 1
ATOM 975 C C . VAL A 1 118 ? 0.862 19.887 10.163 1.00 70.38 118 VAL A C 1
ATOM 977 O O . VAL A 1 118 ? 0.456 20.428 9.135 1.00 70.38 118 VAL A O 1
ATOM 980 N N . GLU A 1 119 ? 1.132 20.587 11.266 1.00 60.44 119 GLU A N 1
ATOM 981 C CA . GLU A 1 119 ? 1.202 22.050 11.263 1.00 60.44 119 GLU A CA 1
ATOM 982 C C . GLU A 1 119 ? 2.511 22.496 10.585 1.00 60.44 119 GLU A C 1
ATOM 984 O O . GLU A 1 119 ? 3.586 22.447 11.187 1.00 60.44 119 GLU A O 1
ATOM 989 N N . GLU A 1 120 ? 2.455 22.935 9.325 1.00 57.44 120 GLU A N 1
ATOM 990 C CA . GLU A 1 120 ? 3.589 23.638 8.712 1.00 57.44 120 GLU A CA 1
ATOM 991 C C . GLU A 1 120 ? 3.681 25.078 9.251 1.00 57.44 120 GLU A C 1
ATOM 993 O O . GLU A 1 120 ? 2.755 25.884 9.127 1.00 57.44 120 GLU A O 1
ATOM 998 N N . ASN A 1 121 ? 4.831 25.421 9.840 1.00 51.12 121 ASN A N 1
ATOM 999 C CA . ASN A 1 121 ? 5.205 26.806 10.119 1.00 51.12 121 ASN A CA 1
ATOM 1000 C C . ASN A 1 121 ? 5.690 27.471 8.817 1.00 51.12 121 ASN A C 1
ATOM 1002 O O . ASN A 1 121 ? 6.486 26.873 8.105 1.00 51.12 121 ASN A O 1
ATOM 1006 N N . GLU A 1 122 ? 5.271 28.724 8.579 1.00 52.25 122 GLU A N 1
ATOM 1007 C CA . GLU A 1 122 ? 5.588 29.605 7.422 1.00 52.25 122 GLU A CA 1
ATOM 1008 C C . GLU A 1 122 ? 4.515 29.760 6.316 1.00 52.25 122 GLU A C 1
ATOM 1010 O O . GLU A 1 122 ? 4.792 29.758 5.121 1.00 52.25 122 GLU A O 1
ATOM 1015 N N . GLY A 1 123 ? 3.282 30.094 6.712 1.00 49.75 123 GLY A N 1
ATOM 1016 C CA . GLY A 1 123 ? 2.487 31.082 5.960 1.00 49.75 123 GLY A CA 1
ATOM 1017 C C . GLY A 1 123 ? 1.687 30.605 4.741 1.00 49.75 123 GLY A C 1
ATOM 1018 O O . GLY A 1 123 ? 0.998 31.427 4.133 1.00 49.75 123 GLY A O 1
ATOM 1019 N N . ILE A 1 124 ? 1.680 29.312 4.420 1.00 50.53 124 ILE A N 1
ATOM 1020 C CA . ILE A 1 124 ? 0.701 28.707 3.504 1.00 50.53 124 ILE A CA 1
ATOM 1021 C C . ILE A 1 124 ? -0.370 28.027 4.374 1.00 50.53 124 ILE A C 1
ATOM 1023 O O . ILE A 1 124 ? -0.068 27.110 5.126 1.00 50.53 124 ILE A O 1
ATOM 1027 N N . LYS A 1 125 ? -1.616 28.526 4.350 1.00 49.44 125 LYS A N 1
ATOM 1028 C CA . LYS A 1 125 ? -2.760 27.942 5.091 1.00 49.44 125 LYS A CA 1
ATOM 1029 C C . LYS A 1 125 ? -2.918 26.455 4.719 1.00 49.44 125 LYS A C 1
ATOM 1031 O O . LYS A 1 125 ? -2.974 26.165 3.531 1.00 49.44 125 LYS A O 1
ATOM 1036 N N . LYS A 1 126 ? -2.810 25.527 5.677 1.00 53.19 126 LYS A N 1
ATOM 1037 C CA . LYS A 1 126 ? -3.763 25.071 6.725 1.00 53.19 126 LYS A CA 1
ATOM 1038 C C . LYS A 1 126 ? -4.601 23.878 6.244 1.00 53.19 126 LYS A C 1
ATOM 1040 O O . LYS A 1 126 ? -5.232 23.972 5.200 1.00 53.19 126 LYS A O 1
ATOM 1045 N N . ASP A 1 127 ? -4.609 22.831 7.069 1.00 54.66 127 ASP A N 1
ATOM 1046 C CA . ASP A 1 127 ? -5.497 21.661 7.028 1.00 54.66 127 ASP A CA 1
ATOM 1047 C C . ASP A 1 127 ? -5.091 20.543 6.046 1.00 54.66 127 ASP A C 1
ATOM 1049 O O . ASP A 1 127 ? -5.876 20.124 5.201 1.00 54.66 127 ASP A O 1
ATOM 1053 N N . LEU A 1 128 ? -3.876 19.995 6.183 1.00 63.22 128 LEU A N 1
ATOM 1054 C CA . LEU A 1 128 ? -3.698 18.583 5.828 1.00 63.22 128 LEU A CA 1
ATOM 1055 C C . LEU A 1 128 ? -4.328 17.804 6.977 1.00 63.22 128 LEU A C 1
ATOM 1057 O O . LEU A 1 128 ? -3.784 17.824 8.079 1.00 63.22 128 LEU A O 1
ATOM 1061 N N . GLY A 1 129 ? -5.520 17.251 6.753 1.00 77.12 129 GLY A N 1
ATOM 1062 C CA . GLY A 1 129 ? -6.227 16.433 7.735 1.00 77.12 129 GLY A CA 1
ATOM 1063 C C . GLY A 1 129 ? -5.408 15.211 8.154 1.00 77.12 129 GLY A C 1
ATOM 1064 O O . GLY A 1 129 ? -4.218 15.079 7.859 1.00 77.12 129 GLY A O 1
ATOM 1065 N N . TRP A 1 130 ? -6.046 14.282 8.850 1.00 91.38 130 TRP A N 1
ATOM 1066 C CA . TRP A 1 130 ? -5.411 13.001 9.130 1.00 91.38 130 TRP A CA 1
ATOM 1067 C C . TRP A 1 130 ? -4.966 12.336 7.823 1.00 91.38 130 TRP A C 1
ATOM 1069 O O . TRP A 1 130 ? -5.609 12.477 6.785 1.00 91.38 130 TRP A O 1
ATOM 1079 N N . SER A 1 131 ? -3.861 11.601 7.843 1.00 93.31 131 SER A N 1
ATOM 1080 C CA . SER A 1 131 ? -3.375 10.927 6.636 1.00 93.31 131 SER A CA 1
ATOM 1081 C C . SER A 1 131 ? -2.810 9.563 6.964 1.00 93.31 131 SER A C 1
ATOM 1083 O O . SER A 1 131 ? -2.331 9.330 8.068 1.00 93.31 131 SER A O 1
ATOM 1085 N N . TYR A 1 132 ? -2.854 8.637 6.015 1.00 95.38 132 TYR A N 1
ATOM 1086 C CA . TYR A 1 132 ? -2.044 7.437 6.129 1.00 95.38 132 TYR A CA 1
ATOM 1087 C C . TYR A 1 132 ? -0.570 7.776 5.928 1.00 95.38 132 TYR A C 1
ATOM 1089 O O . TYR A 1 132 ? -0.221 8.547 5.036 1.00 95.38 132 TYR A O 1
ATOM 1097 N N . ASN A 1 133 ? 0.297 7.145 6.717 1.00 93.75 133 ASN A N 1
ATOM 1098 C CA . ASN A 1 133 ? 1.731 7.367 6.627 1.00 93.75 133 ASN A CA 1
ATOM 1099 C C . ASN A 1 133 ? 2.294 7.021 5.240 1.00 93.75 133 ASN A C 1
ATOM 1101 O O . ASN A 1 133 ? 1.778 6.175 4.496 1.00 93.75 133 ASN A O 1
ATOM 1105 N N . ASP A 1 134 ? 3.441 7.626 4.936 1.00 90.12 134 ASP A N 1
ATOM 1106 C CA . ASP A 1 134 ? 4.141 7.475 3.659 1.00 90.12 134 ASP A CA 1
ATOM 1107 C C . ASP A 1 134 ? 4.377 6.010 3.259 1.00 90.12 134 ASP A C 1
ATOM 1109 O O . ASP A 1 134 ? 4.361 5.671 2.074 1.00 90.12 134 ASP A O 1
ATOM 1113 N N . ARG A 1 135 ? 4.619 5.116 4.226 1.00 89.81 135 ARG A N 1
ATOM 1114 C CA . ARG A 1 135 ? 4.876 3.700 3.939 1.00 89.81 135 ARG A CA 1
ATOM 1115 C C . ARG A 1 135 ? 3.623 3.013 3.395 1.00 89.81 135 ARG A C 1
ATOM 1117 O O . ARG A 1 135 ? 3.726 2.314 2.387 1.00 89.81 135 ARG A O 1
ATOM 1124 N N . VAL A 1 136 ? 2.471 3.208 4.035 1.00 92.88 136 VAL A N 1
ATOM 1125 C CA . VAL A 1 136 ? 1.195 2.630 3.588 1.00 92.88 136 VAL A CA 1
ATOM 1126 C C . VAL A 1 136 ? 0.800 3.183 2.227 1.00 92.88 136 VAL A C 1
ATOM 1128 O O . VAL A 1 136 ? 0.413 2.409 1.354 1.00 92.88 136 VAL A O 1
ATOM 1131 N N . LEU A 1 137 ? 0.978 4.486 2.008 1.00 92.50 137 LEU A N 1
ATOM 1132 C CA . LEU A 1 137 ? 0.714 5.121 0.717 1.00 92.50 137 LEU A CA 1
ATOM 1133 C C . LEU A 1 137 ? 1.576 4.524 -0.408 1.00 92.50 137 LEU A C 1
ATOM 1135 O O . LEU A 1 137 ? 1.064 4.198 -1.481 1.00 92.50 137 LEU A O 1
ATOM 1139 N N . ARG A 1 138 ? 2.877 4.305 -0.171 1.00 90.62 138 ARG A N 1
ATOM 1140 C CA . ARG A 1 138 ? 3.748 3.654 -1.165 1.00 90.62 138 ARG A CA 1
ATOM 1141 C C . ARG A 1 138 ? 3.333 2.212 -1.449 1.00 90.62 138 ARG A C 1
ATOM 1143 O O . ARG A 1 138 ? 3.279 1.825 -2.611 1.00 90.62 138 ARG A O 1
ATOM 1150 N N . GLN A 1 139 ? 2.972 1.435 -0.428 1.00 91.19 139 GLN A N 1
ATOM 1151 C CA . GLN A 1 139 ? 2.474 0.068 -0.622 1.00 91.19 139 GLN A CA 1
ATOM 1152 C C . GLN A 1 139 ? 1.147 0.045 -1.397 1.00 91.19 139 GLN A C 1
ATOM 1154 O O . GLN A 1 139 ? 1.008 -0.726 -2.343 1.00 91.19 139 GLN A O 1
ATOM 1159 N N . ALA A 1 140 ? 0.215 0.942 -1.070 1.00 92.50 140 ALA A N 1
ATOM 1160 C CA . ALA A 1 140 ? -1.056 1.068 -1.778 1.00 92.50 140 ALA A CA 1
ATOM 1161 C C . ALA A 1 140 ? -0.859 1.435 -3.259 1.00 92.50 140 ALA A C 1
ATOM 1163 O O . ALA A 1 140 ? -1.531 0.881 -4.128 1.00 92.50 140 ALA A O 1
ATOM 1164 N N . LYS A 1 141 ? 0.113 2.304 -3.568 1.00 92.38 141 LYS A N 1
ATOM 1165 C CA . LYS A 1 141 ? 0.499 2.610 -4.952 1.00 92.38 141 LYS A CA 1
ATOM 1166 C C . LYS A 1 141 ? 0.963 1.361 -5.702 1.00 92.38 141 LYS A C 1
ATOM 1168 O O . LYS A 1 141 ? 0.556 1.164 -6.846 1.00 92.38 141 LYS A O 1
ATOM 1173 N N . LEU A 1 142 ? 1.792 0.523 -5.078 1.00 91.38 142 LEU A N 1
ATOM 1174 C CA . LEU A 1 142 ? 2.264 -0.719 -5.695 1.00 91.38 142 LEU A CA 1
ATOM 1175 C C . LEU A 1 142 ? 1.112 -1.699 -5.958 1.00 91.38 142 LEU A C 1
ATOM 1177 O O . LEU A 1 142 ? 1.051 -2.271 -7.045 1.00 91.38 142 LEU A O 1
ATOM 1181 N N . ASP A 1 143 ? 0.166 -1.832 -5.023 1.00 90.75 143 ASP A N 1
ATOM 1182 C CA . ASP A 1 143 ? -1.042 -2.642 -5.229 1.00 90.75 143 ASP A CA 1
ATOM 1183 C C . ASP A 1 143 ? -1.912 -2.109 -6.374 1.00 90.75 143 ASP A C 1
ATOM 1185 O O . ASP A 1 143 ? -2.401 -2.893 -7.189 1.00 90.75 143 ASP A O 1
ATOM 1189 N N . CYS A 1 144 ? -2.084 -0.787 -6.484 1.00 90.69 144 CYS A N 1
ATOM 1190 C CA . CYS A 1 144 ? -2.793 -0.170 -7.606 1.00 90.69 144 CYS A CA 1
ATOM 1191 C C . CYS A 1 144 ? -2.114 -0.489 -8.944 1.00 90.69 144 CYS A C 1
ATOM 1193 O O . CYS A 1 144 ? -2.789 -0.937 -9.870 1.00 90.69 144 CYS A O 1
ATOM 1195 N N . ILE A 1 145 ? -0.789 -0.326 -9.031 1.00 88.94 145 ILE A N 1
ATOM 1196 C CA . ILE A 1 145 ? -0.005 -0.656 -10.232 1.00 88.94 145 ILE A CA 1
ATOM 1197 C C . ILE A 1 145 ? -0.209 -2.121 -10.625 1.00 88.94 145 ILE A C 1
ATOM 1199 O O . ILE A 1 145 ? -0.469 -2.422 -11.788 1.00 88.94 145 ILE A O 1
ATOM 1203 N N . GLU A 1 146 ? -0.125 -3.032 -9.660 1.00 85.38 146 GLU A N 1
ATOM 1204 C CA . GLU A 1 146 ? -0.273 -4.465 -9.902 1.00 85.38 146 GLU A CA 1
ATOM 1205 C C . GLU A 1 146 ? -1.681 -4.853 -10.365 1.00 85.38 146 GLU A C 1
ATOM 1207 O O . GLU A 1 146 ? -1.837 -5.711 -11.233 1.00 85.38 146 GLU A O 1
ATOM 1212 N N . GLN A 1 147 ? -2.704 -4.199 -9.819 1.00 87.12 147 GLN A N 1
ATOM 1213 C CA . GLN A 1 147 ? -4.099 -4.431 -10.187 1.00 87.12 147 GLN A CA 1
ATOM 1214 C C . GLN A 1 147 ? -4.518 -3.677 -11.459 1.00 87.12 147 GLN A C 1
ATOM 1216 O O . GLN A 1 147 ? -5.672 -3.799 -11.871 1.00 87.12 147 GLN A O 1
ATOM 1221 N N . GLY A 1 148 ? -3.626 -2.882 -12.063 1.00 87.19 148 GLY A N 1
ATOM 1222 C CA . GLY A 1 148 ? -3.958 -2.011 -13.193 1.00 87.19 148 GLY A CA 1
ATOM 1223 C C . GLY A 1 148 ? -4.982 -0.928 -12.833 1.00 87.19 148 GLY A C 1
ATOM 1224 O O . GLY A 1 148 ? -5.792 -0.542 -13.672 1.00 87.19 148 GLY A O 1
ATOM 1225 N N . LYS A 1 149 ? -4.990 -0.480 -11.573 1.00 89.06 149 LYS A N 1
ATOM 1226 C CA . LYS A 1 149 ? -5.905 0.531 -11.034 1.00 89.06 149 LYS A CA 1
ATOM 1227 C C . LYS A 1 149 ? -5.222 1.883 -10.897 1.00 89.06 149 LYS A C 1
ATOM 1229 O O . LYS A 1 149 ? -4.014 1.980 -10.686 1.00 89.06 149 LYS A O 1
ATOM 1234 N N . GLU A 1 150 ? -6.025 2.936 -10.951 1.00 87.19 150 GLU A N 1
ATOM 1235 C CA . GLU A 1 150 ? -5.551 4.294 -10.738 1.00 87.19 150 GLU A CA 1
ATOM 1236 C C . GLU A 1 150 ? -5.304 4.564 -9.246 1.00 87.19 150 GLU A C 1
ATOM 1238 O O . GLU A 1 150 ? -6.122 4.237 -8.390 1.00 87.19 150 GLU A O 1
ATOM 1243 N N . TYR A 1 151 ? -4.145 5.145 -8.928 1.00 88.88 151 TYR A N 1
ATOM 1244 C CA . TYR A 1 151 ? -3.758 5.479 -7.552 1.00 88.88 151 TYR A CA 1
ATOM 1245 C C . TYR A 1 151 ? -4.184 6.898 -7.139 1.00 88.88 151 TYR A C 1
ATOM 1247 O O . TYR A 1 151 ? -4.140 7.229 -5.961 1.00 88.88 151 TYR A O 1
ATOM 1255 N N . VAL A 1 152 ? -4.569 7.757 -8.088 1.00 87.44 152 VAL A N 1
ATOM 1256 C CA . VAL A 1 152 ? -4.776 9.194 -7.843 1.00 87.44 152 VAL A CA 1
ATOM 1257 C C . VAL A 1 152 ? -5.897 9.449 -6.837 1.00 87.44 152 VAL A C 1
ATOM 1259 O O . VAL A 1 152 ? -5.670 10.168 -5.867 1.00 87.44 152 VAL A O 1
ATOM 1262 N N . GLU A 1 153 ? -7.063 8.831 -7.035 1.00 85.44 153 GLU A N 1
ATOM 1263 C CA . GLU A 1 153 ? -8.215 8.979 -6.134 1.00 85.44 153 GLU A CA 1
ATOM 1264 C C . GLU A 1 153 ? -7.899 8.423 -4.741 1.00 85.44 153 GLU A C 1
ATOM 1266 O O . GLU A 1 153 ? -7.999 9.137 -3.747 1.00 85.44 153 GLU A O 1
ATOM 1271 N N . LEU A 1 154 ? -7.381 7.188 -4.677 1.00 89.00 154 LEU A N 1
ATOM 1272 C CA . LEU A 1 154 ? -6.985 6.568 -3.411 1.00 89.00 154 LEU A CA 1
ATOM 1273 C C . LEU A 1 154 ? -5.957 7.414 -2.655 1.00 89.00 154 LEU A C 1
ATOM 1275 O O . LEU A 1 154 ? -6.055 7.547 -1.441 1.00 89.00 154 LEU A O 1
ATOM 1279 N N . LYS A 1 155 ? -4.972 7.984 -3.357 1.00 91.12 155 LYS A N 1
ATOM 1280 C CA . LYS A 1 155 ? -3.959 8.855 -2.757 1.00 91.12 155 LYS A CA 1
ATOM 1281 C C . LYS A 1 155 ? -4.597 10.099 -2.154 1.00 91.12 155 LYS A C 1
ATOM 1283 O O . LYS A 1 155 ? -4.220 10.477 -1.053 1.00 91.12 155 LYS A O 1
ATOM 1288 N N . TRP A 1 1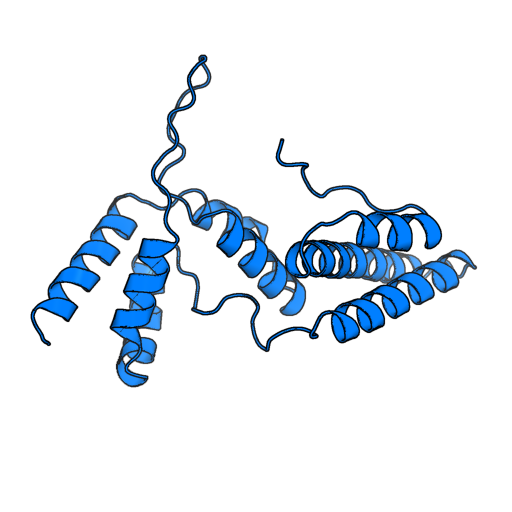56 ? -5.508 10.745 -2.880 1.00 89.38 156 TRP A N 1
ATOM 1289 C CA . TRP A 1 156 ? -6.166 11.956 -2.400 1.00 89.38 156 TRP A CA 1
ATOM 1290 C C . TRP A 1 156 ? -6.907 11.689 -1.091 1.00 89.38 156 TRP A C 1
ATOM 1292 O O . TRP A 1 156 ? -6.643 12.370 -0.101 1.00 89.38 156 TRP A O 1
ATOM 1302 N N . ASP A 1 157 ? -7.743 10.654 -1.064 1.00 91.25 157 ASP A N 1
ATOM 1303 C CA . ASP A 1 157 ? -8.543 10.316 0.113 1.00 91.25 157 ASP A CA 1
ATOM 1304 C C . ASP A 1 157 ? -7.661 9.827 1.269 1.00 91.25 157 ASP A C 1
ATOM 1306 O O . ASP A 1 157 ? -7.837 10.223 2.417 1.00 91.25 157 ASP A O 1
ATOM 1310 N N . ALA A 1 158 ? -6.653 9.001 0.976 1.00 92.12 158 ALA A N 1
ATOM 1311 C CA . ALA A 1 158 ? -5.735 8.476 1.983 1.00 92.12 158 ALA A CA 1
ATOM 1312 C C . ALA A 1 158 ? -4.795 9.546 2.563 1.00 92.12 158 ALA A C 1
ATOM 1314 O O . ALA A 1 158 ? -4.215 9.327 3.625 1.00 92.12 158 ALA A O 1
ATOM 1315 N N . SER A 1 159 ? -4.631 10.683 1.883 1.00 90.38 159 SER A N 1
ATOM 1316 C CA . SER A 1 159 ? -3.888 11.847 2.375 1.00 90.38 159 SER A CA 1
ATOM 1317 C C . SER A 1 159 ? -4.775 12.905 3.045 1.00 90.38 159 SER A C 1
ATOM 1319 O O . SER A 1 159 ? -4.230 13.880 3.553 1.00 90.38 159 SER A O 1
ATOM 1321 N N . ASN A 1 160 ? -6.102 12.738 3.042 1.00 89.94 160 ASN A N 1
ATOM 1322 C CA . ASN A 1 160 ? -7.067 13.696 3.592 1.00 89.94 160 ASN A CA 1
ATOM 1323 C C . ASN A 1 160 ? -8.225 12.958 4.283 1.00 89.94 160 ASN A C 1
ATOM 1325 O O . ASN A 1 160 ? -9.382 13.067 3.883 1.00 89.94 160 ASN A O 1
ATOM 1329 N N . LEU A 1 161 ? -7.903 12.166 5.300 1.00 92.44 161 LEU A N 1
ATOM 1330 C CA . LEU A 1 161 ? -8.887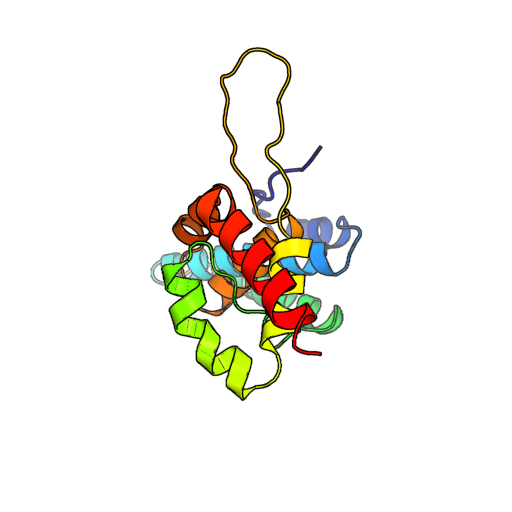 11.445 6.095 1.00 92.44 161 LEU A CA 1
ATOM 1331 C C . LEU A 1 161 ? -9.689 12.425 6.958 1.00 92.44 161 LEU A C 1
ATOM 1333 O O . LEU A 1 161 ? -9.122 13.265 7.663 1.00 92.44 161 LEU A O 1
ATOM 1337 N N . ASP A 1 162 ? -11.009 12.263 6.935 1.00 90.12 162 ASP A N 1
ATOM 1338 C CA . ASP A 1 162 ? -11.921 13.059 7.751 1.00 90.12 162 ASP A CA 1
ATOM 1339 C C . ASP A 1 162 ? -11.787 12.720 9.244 1.00 90.12 162 ASP A C 1
ATOM 1341 O O . ASP A 1 162 ? -11.650 11.550 9.623 1.00 90.12 162 ASP A O 1
ATOM 1345 N N . ASP A 1 163 ? -11.930 13.736 10.103 1.00 91.56 163 ASP A N 1
ATOM 1346 C CA . ASP A 1 163 ? -11.946 13.576 11.565 1.00 91.56 163 ASP A CA 1
ATOM 1347 C C . ASP A 1 163 ? -12.968 12.515 12.001 1.00 91.56 163 ASP A C 1
ATOM 1349 O O . ASP A 1 163 ? -12.648 11.629 12.791 1.00 91.56 163 ASP A O 1
ATOM 1353 N N . ASP A 1 164 ? -14.169 12.539 11.411 1.00 93.38 164 ASP A N 1
ATOM 1354 C CA . ASP A 1 164 ? -15.249 11.583 11.687 1.00 93.38 164 ASP A CA 1
ATOM 1355 C C . ASP A 1 164 ? -14.837 10.126 11.429 1.00 93.38 164 ASP A C 1
ATOM 1357 O O . ASP A 1 164 ? -15.300 9.206 12.115 1.00 93.38 164 ASP A O 1
ATOM 1361 N N . PHE A 1 165 ? -13.974 9.889 10.439 1.00 95.50 165 PHE A N 1
ATOM 1362 C CA . PHE A 1 165 ? -13.485 8.551 10.134 1.00 95.50 165 PHE A CA 1
ATOM 1363 C C . PHE A 1 165 ? -12.465 8.079 11.174 1.00 95.50 165 PHE A C 1
ATOM 1365 O O . PHE A 1 165 ? -12.574 6.949 11.659 1.00 95.50 165 PHE A O 1
ATOM 1372 N N . VAL A 1 166 ? -11.522 8.932 11.573 1.00 95.00 166 VAL A N 1
ATOM 1373 C CA . VAL A 1 166 ? -10.547 8.590 12.621 1.00 95.00 166 VAL A CA 1
ATOM 1374 C C . VAL A 1 166 ? -11.252 8.361 13.960 1.00 95.00 166 VAL A C 1
ATOM 1376 O O . VAL A 1 166 ? -11.052 7.317 14.588 1.00 95.00 166 VAL A O 1
ATOM 1379 N N . ASP A 1 167 ? -12.186 9.241 14.325 1.00 95.56 167 ASP A N 1
ATOM 1380 C CA . ASP A 1 167 ? -13.076 9.087 15.481 1.00 95.56 167 ASP A CA 1
ATOM 1381 C C . ASP A 1 167 ? -13.829 7.750 15.452 1.00 95.56 167 ASP A C 1
ATOM 1383 O O . ASP A 1 167 ? -13.979 7.062 16.471 1.00 95.56 167 ASP A O 1
ATOM 1387 N N . HIS A 1 168 ? -14.327 7.362 14.274 1.00 96.31 168 HIS A N 1
ATOM 1388 C CA . HIS A 1 168 ? -15.005 6.087 14.092 1.00 96.31 168 HIS A CA 1
ATOM 1389 C C . HIS A 1 168 ? -14.072 4.909 14.389 1.00 96.31 168 HIS A C 1
ATOM 1391 O O . HIS A 1 168 ? -14.466 4.004 15.134 1.00 96.31 168 HIS A O 1
ATOM 1397 N N . LEU A 1 169 ? -12.846 4.919 13.857 1.00 96.25 169 LEU A N 1
ATOM 1398 C CA . LEU A 1 169 ? -11.852 3.873 14.109 1.00 96.25 169 LEU A CA 1
ATOM 1399 C C . LEU A 1 169 ? -11.507 3.767 15.601 1.00 96.25 169 LEU A C 1
ATOM 1401 O O . LEU A 1 169 ? -11.490 2.660 16.149 1.00 96.25 169 LEU A O 1
ATOM 1405 N N . GLU A 1 170 ? -11.307 4.895 16.287 1.00 95.50 170 GLU A N 1
ATOM 1406 C CA . GLU A 1 170 ? -11.040 4.910 17.729 1.00 95.50 170 GLU A CA 1
ATOM 1407 C C . GLU A 1 170 ? -12.191 4.309 18.546 1.00 95.50 170 GLU A C 1
ATOM 1409 O O . GLU A 1 170 ? -11.965 3.559 19.504 1.00 95.50 170 GLU A O 1
ATOM 1414 N N . ARG A 1 171 ? -13.443 4.599 18.169 1.00 95.12 171 ARG A N 1
ATOM 1415 C CA . ARG A 1 171 ? -14.626 4.001 18.811 1.00 95.12 171 ARG A CA 1
ATOM 1416 C C . ARG A 1 171 ? -14.688 2.495 18.565 1.00 95.12 171 ARG A C 1
ATOM 1418 O O . ARG A 1 171 ? -14.932 1.756 19.516 1.00 95.12 171 ARG A O 1
ATOM 1425 N N . GLN A 1 172 ? -14.417 2.028 17.340 1.00 93.81 172 GLN A N 1
ATOM 1426 C CA . GLN A 1 172 ? -14.357 0.588 17.047 1.00 93.81 172 GLN A CA 1
ATOM 1427 C C . GLN A 1 172 ? -13.282 -0.116 17.884 1.00 93.81 172 GLN A C 1
ATOM 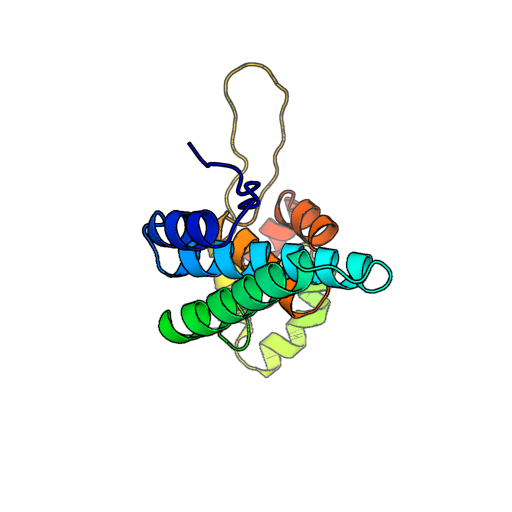1429 O O . GLN A 1 172 ? -13.512 -1.227 18.365 1.00 93.81 172 GLN A O 1
ATOM 1434 N N . LEU A 1 173 ? -12.129 0.525 18.096 1.00 92.12 173 LEU A N 1
ATOM 1435 C CA . LEU A 1 173 ? -11.065 -0.020 18.936 1.00 92.12 173 LEU A CA 1
ATOM 1436 C C . LEU A 1 173 ? -11.518 -0.172 20.397 1.00 92.12 173 LEU A C 1
ATOM 1438 O O . LEU A 1 173 ? -11.299 -1.229 20.992 1.00 92.12 173 LEU A O 1
ATOM 1442 N N . LYS A 1 174 ? -12.187 0.844 20.957 1.00 89.00 174 LYS A N 1
ATOM 1443 C CA . LYS A 1 174 ? -12.716 0.820 22.335 1.00 89.00 174 LYS A CA 1
ATOM 1444 C C . LYS A 1 174 ? -13.786 -0.260 22.508 1.00 89.00 174 LYS A C 1
ATOM 1446 O O . LYS A 1 174 ? -13.622 -1.146 23.338 1.00 89.00 174 LYS A O 1
ATOM 1451 N N . THR A 1 175 ? -14.809 -0.269 21.649 1.00 80.56 175 THR A N 1
ATOM 1452 C CA . THR A 1 175 ? -15.911 -1.245 21.726 1.00 80.56 175 THR A CA 1
ATOM 1453 C C . THR A 1 175 ? -15.432 -2.691 21.605 1.00 80.56 175 THR A C 1
ATOM 1455 O O . THR A 1 175 ? -15.946 -3.561 22.298 1.00 80.56 175 THR A O 1
ATOM 1458 N N . ASN A 1 176 ? -14.440 -2.966 20.754 1.00 68.62 176 ASN A N 1
ATOM 1459 C CA . ASN A 1 176 ? -13.897 -4.319 20.615 1.00 68.62 176 ASN A CA 1
ATOM 1460 C C . ASN A 1 176 ? -12.973 -4.724 21.774 1.00 68.62 176 ASN A C 1
ATOM 1462 O O . ASN A 1 176 ? -12.782 -5.916 21.992 1.00 68.62 176 ASN A O 1
ATOM 1466 N N . THR A 1 177 ? -12.392 -3.765 22.500 1.00 64.00 177 THR A N 1
ATOM 1467 C CA . THR A 1 177 ? -11.553 -4.053 23.676 1.00 64.00 177 THR A CA 1
ATOM 1468 C C . THR A 1 177 ? -12.410 -4.365 24.903 1.00 64.00 177 THR A C 1
ATOM 1470 O O . THR A 1 177 ? -12.027 -5.213 25.695 1.00 64.00 177 THR A O 1
ATOM 1473 N N . ASP A 1 178 ? -13.595 -3.759 25.016 1.00 59.19 178 ASP A N 1
ATOM 1474 C CA . ASP A 1 178 ? -14.547 -4.018 26.109 1.00 59.19 178 ASP A CA 1
ATOM 1475 C C . ASP A 1 178 ? -15.281 -5.375 25.986 1.00 59.19 178 ASP A C 1
ATOM 1477 O O . ASP A 1 178 ? -15.982 -5.792 26.908 1.00 59.19 178 ASP A O 1
ATOM 1481 N N . LEU A 1 179 ? -15.149 -6.059 24.843 1.00 55.94 179 LEU A N 1
ATOM 1482 C CA . LEU A 1 179 ? -15.763 -7.364 24.549 1.00 55.94 179 LEU A CA 1
ATOM 1483 C C . LEU A 1 179 ? -14.790 -8.554 24.686 1.00 55.94 179 LEU A C 1
ATOM 1485 O O . LEU A 1 179 ? -15.196 -9.689 24.425 1.00 55.94 179 LEU A O 1
ATOM 1489 N N . LEU A 1 180 ? -13.530 -8.300 25.060 1.00 50.34 180 LEU A N 1
ATOM 1490 C CA . LEU A 1 180 ? -12.467 -9.293 25.278 1.00 50.34 180 LEU A CA 1
ATOM 1491 C C . LEU A 1 180 ? -12.187 -9.489 26.771 1.00 50.34 180 LEU A C 1
ATOM 1493 O O . LEU A 1 180 ? -11.924 -10.653 27.150 1.00 50.34 180 LEU A O 1
#

pLDDT: mean 83.5, std 15.49, range [31.06, 97.19]

Nearest PDB structures (foldseek):
  4exp-assembly1_A-2  TM=3.010E-01  e=8.301E+00  Mus musculus
  3hiu-assembly1_B  TM=1.361E-01  e=3.918E+00  Xanthomonas campestris pv. campestris

Mean predicted aligned error: 8.52 Å

Sequence (180 aa):
MNKSLTFIPLNLADFKKYTQTFRTKLEQIEYLVENKLVVQNELEQNKNIGGNNNALMLEMVDYAENEIKKLGGKPEKWIEYPLVTNVHDFNVRKESMKDEGRLLEWVKWLLNNVEPPVEENEGIKKDLGWSYNDRVLRQAKLDCIEQGKEYVELKWDASNLDDDFVDHLERQLKTNTDLL

Secondary structure (DSSP, 8-state):
----S----SSHHHHHHHHHH-SSHHHHHHHHHHHHHHHHHHHHHGGGT--THHHHHHHHHHHHHHHHHHTT---S-SSSS----SHHHHHHHHHHHHHTT-HHHHHHHHHHTEEPP----SSS-----BEE-HHHHHHHHHHHHHTT--SHHHHHHHTSB-HHHHHHHHHHHHHHHTT-

Foldseek 3Di:
DPPDLDDQDPFLVVLVVVLVVDDALLVSLL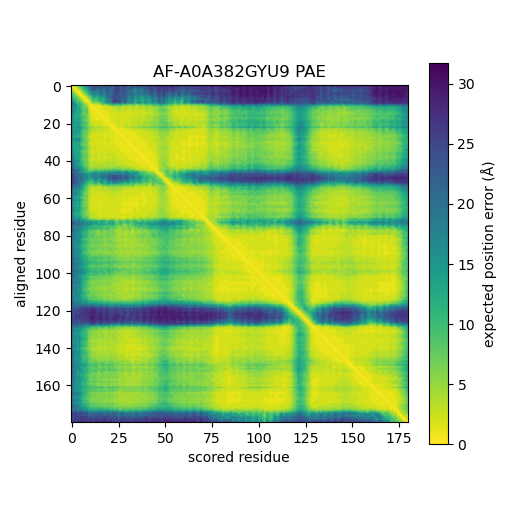NLLVNLLVLVVVLVVCVPPDDPVNVRSVVSNVVSQVSCVVSVHDDPALAPADDDQAPVVCVVCQVVCVVVVNNLVRLVVNLVQKDADDDDPDDDDDDQGIAGDPSNLSRVVSRCSVVVHDSPVVRVSRRRRDPVGSVVSVVSNVVVVVVD